Protein AF-A4JS68-F1 (afdb_monomer_lite)

Structure (mmCIF, N/CA/C/O backbone):
data_AF-A4JS68-F1
#
_entry.id   AF-A4JS68-F1
#
loop_
_atom_site.group_PDB
_atom_site.id
_atom_site.type_symbol
_atom_site.label_atom_id
_atom_site.label_alt_id
_atom_site.label_comp_id
_atom_site.label_asym_id
_atom_site.label_entity_id
_atom_site.label_seq_id
_atom_site.pdbx_PDB_ins_code
_atom_site.Cartn_x
_atom_site.Cartn_y
_atom_site.Cartn_z
_atom_site.occupancy
_atom_site.B_iso_or_equiv
_atom_site.auth_seq_id
_atom_site.auth_comp_id
_atom_site.auth_asym_id
_atom_site.auth_atom_id
_atom_site.pdbx_PDB_model_num
ATOM 1 N N . MET A 1 1 ? 40.039 35.386 -50.541 1.00 37.28 1 MET A N 1
ATOM 2 C CA . MET A 1 1 ? 39.743 33.939 -50.477 1.00 37.28 1 MET A CA 1
ATOM 3 C C . MET A 1 1 ? 40.087 33.472 -49.074 1.00 37.28 1 MET A C 1
ATOM 5 O O . MET A 1 1 ? 41.262 33.442 -48.743 1.00 37.28 1 MET A O 1
ATOM 9 N N . PHE A 1 2 ? 39.090 33.228 -48.224 1.00 35.53 2 PHE A N 1
ATOM 10 C CA . PHE A 1 2 ? 39.317 32.735 -46.863 1.00 35.53 2 PHE A CA 1
ATOM 11 C C . PHE A 1 2 ? 39.199 31.212 -46.877 1.00 35.53 2 PHE A C 1
ATOM 13 O O . PHE A 1 2 ? 38.147 30.681 -47.221 1.00 35.53 2 PHE A O 1
ATOM 20 N N . ALA A 1 3 ? 40.292 30.522 -46.558 1.00 42.19 3 ALA A N 1
ATOM 21 C CA . ALA A 1 3 ? 40.305 29.075 -46.408 1.00 42.19 3 ALA A CA 1
ATOM 22 C C . ALA A 1 3 ? 39.552 28.699 -45.122 1.00 42.19 3 ALA A C 1
ATOM 24 O O . ALA A 1 3 ? 39.987 29.035 -44.021 1.00 42.19 3 ALA A O 1
ATOM 25 N N . GLN A 1 4 ? 38.408 28.027 -45.257 1.00 44.12 4 GLN A N 1
ATOM 26 C CA . GLN A 1 4 ? 37.736 27.365 -44.141 1.00 44.12 4 GLN A CA 1
ATOM 27 C C . GLN A 1 4 ? 38.533 26.111 -43.775 1.00 44.12 4 GLN A C 1
ATOM 29 O O . GLN A 1 4 ? 38.433 25.081 -44.436 1.00 44.12 4 GLN A O 1
ATOM 34 N N . GLY A 1 5 ? 39.353 26.211 -42.731 1.00 43.25 5 GLY A N 1
ATOM 35 C CA . GLY A 1 5 ? 39.911 25.044 -42.059 1.00 43.25 5 GLY A CA 1
ATOM 36 C C . GLY A 1 5 ? 38.817 24.376 -41.232 1.00 43.25 5 GLY A C 1
ATOM 37 O O . GLY A 1 5 ? 38.329 24.961 -40.267 1.00 43.25 5 GLY A O 1
ATOM 38 N N . PHE A 1 6 ? 38.416 23.168 -41.618 1.00 46.50 6 PHE A N 1
ATOM 39 C CA . PHE A 1 6 ? 37.596 22.306 -40.777 1.00 46.50 6 PHE A CA 1
ATOM 40 C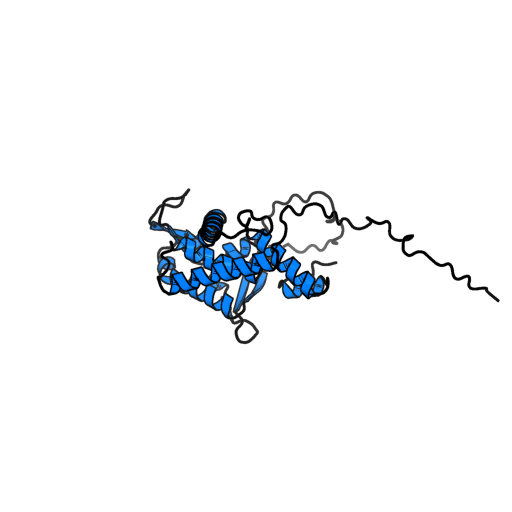 C . PHE A 1 6 ? 38.510 21.735 -39.686 1.00 46.50 6 PHE A C 1
ATOM 42 O O . PHE A 1 6 ? 39.412 20.953 -39.975 1.00 46.50 6 PHE A O 1
ATOM 49 N N . ILE A 1 7 ? 38.335 22.179 -38.443 1.00 52.47 7 ILE A N 1
ATOM 50 C CA . ILE A 1 7 ? 38.973 21.546 -37.288 1.00 52.47 7 ILE A CA 1
ATOM 51 C C . ILE A 1 7 ? 38.004 20.456 -36.836 1.00 52.47 7 ILE A C 1
ATOM 53 O O . ILE A 1 7 ? 36.911 20.781 -36.372 1.00 52.47 7 ILE A O 1
ATOM 57 N N . GLU A 1 8 ? 38.380 19.183 -36.976 1.00 44.41 8 GLU A N 1
ATOM 58 C CA . GLU A 1 8 ? 37.679 18.081 -36.309 1.00 44.41 8 GLU A CA 1
ATOM 59 C C . GLU A 1 8 ? 37.765 18.303 -34.795 1.00 44.41 8 GLU A C 1
ATOM 61 O O . GLU A 1 8 ? 38.763 18.012 -34.135 1.00 44.41 8 GLU A O 1
ATOM 66 N N . GLY A 1 9 ? 36.729 18.923 -34.240 1.00 39.50 9 GLY A N 1
ATOM 67 C CA . GLY A 1 9 ? 36.570 19.043 -32.805 1.00 39.50 9 GLY A CA 1
ATOM 68 C C . GLY A 1 9 ? 36.104 17.703 -32.268 1.00 39.50 9 GLY A C 1
ATOM 69 O O . GLY A 1 9 ? 34.947 17.341 -32.470 1.00 39.50 9 GLY A O 1
ATOM 70 N N . GLU A 1 10 ? 36.970 16.979 -31.557 1.00 46.25 10 GLU A N 1
ATOM 71 C CA . GLU A 1 10 ? 36.480 15.902 -30.707 1.00 46.25 10 GLU A CA 1
ATOM 72 C C . GLU A 1 10 ? 35.406 16.467 -29.749 1.00 46.25 10 GLU A C 1
ATOM 74 O O . GLU A 1 10 ? 35.667 17.448 -29.036 1.00 46.25 10 GLU A O 1
ATOM 79 N N . PRO A 1 11 ? 34.211 15.851 -29.674 1.00 49.38 11 PRO A N 1
ATOM 80 C CA . PRO A 1 11 ? 33.119 16.320 -28.816 1.00 49.38 11 PRO A CA 1
ATOM 81 C C . PRO A 1 11 ? 33.455 16.243 -27.313 1.00 49.38 11 PRO A C 1
ATOM 83 O O . PRO A 1 11 ? 32.744 16.808 -26.482 1.00 49.38 11 PRO A O 1
ATOM 86 N N . SER A 1 12 ? 34.569 15.597 -26.960 1.00 49.16 12 SER A N 1
ATOM 87 C CA . SER A 1 12 ? 35.112 15.452 -25.607 1.00 49.16 12 SER A CA 1
ATOM 88 C C . SER A 1 12 ? 35.702 16.751 -25.030 1.00 49.16 12 SER A C 1
ATOM 90 O O . SER A 1 12 ? 35.900 16.852 -23.819 1.00 49.16 12 SER A O 1
ATOM 92 N N . ARG A 1 13 ? 35.982 17.771 -25.860 1.00 44.94 13 ARG A N 1
ATOM 93 C CA . ARG A 1 13 ? 36.755 18.951 -25.424 1.00 44.94 13 ARG A CA 1
ATOM 94 C C . ARG A 1 13 ? 35.940 20.029 -24.704 1.00 44.94 13 ARG A C 1
ATOM 96 O O . ARG A 1 13 ? 36.516 20.807 -23.946 1.00 44.94 13 ARG A O 1
ATOM 103 N N . PHE A 1 14 ? 34.620 20.071 -24.903 1.00 46.59 14 PHE A N 1
ATOM 104 C CA . PHE A 1 14 ? 33.743 21.070 -24.269 1.00 46.59 14 PHE A CA 1
ATOM 105 C C . PHE A 1 14 ? 32.990 20.553 -23.042 1.00 46.59 14 PHE A C 1
ATOM 107 O O . PHE A 1 14 ? 32.625 21.344 -22.173 1.00 46.59 14 PHE A O 1
ATOM 114 N N . PHE A 1 15 ? 32.825 19.238 -22.911 1.00 41.72 15 PHE A N 1
ATOM 115 C CA . PHE A 1 15 ? 32.189 18.635 -21.748 1.00 41.72 15 PHE A CA 1
ATOM 116 C C . PHE A 1 15 ? 33.210 17.776 -21.013 1.00 41.72 15 PHE A C 1
ATOM 118 O O . PHE A 1 15 ? 33.512 16.661 -21.425 1.00 41.72 15 PHE A O 1
ATOM 125 N N . ARG A 1 16 ? 33.733 18.278 -19.885 1.00 37.97 16 ARG A N 1
ATOM 126 C CA . ARG A 1 16 ? 34.397 17.397 -18.916 1.00 37.97 16 ARG A CA 1
ATOM 127 C C . ARG A 1 16 ? 33.395 16.299 -18.556 1.00 37.97 16 ARG A C 1
ATOM 129 O O . ARG A 1 16 ? 32.302 16.616 -18.077 1.00 37.97 16 ARG A O 1
ATOM 136 N N . HIS A 1 17 ? 33.747 15.031 -18.770 1.00 42.59 17 HIS A N 1
ATOM 137 C CA . HIS A 1 17 ? 33.037 13.928 -18.125 1.00 42.59 17 HIS A CA 1
ATOM 138 C C . HIS A 1 17 ? 32.951 14.250 -16.623 1.00 42.59 17 HIS A C 1
ATOM 140 O O . HIS A 1 17 ? 33.977 14.411 -15.966 1.00 42.59 17 HIS A O 1
ATOM 146 N N . GLY A 1 18 ? 31.728 14.457 -16.122 1.00 41.50 18 GLY A N 1
ATOM 147 C CA . GLY A 1 18 ? 31.464 14.880 -14.739 1.00 41.50 18 GLY A CA 1
ATOM 148 C C . GLY A 1 18 ? 30.886 16.292 -14.542 1.00 41.50 18 GLY A C 1
ATOM 149 O O . GLY A 1 18 ? 30.790 16.737 -13.404 1.00 41.50 18 GLY A O 1
ATOM 150 N N . ALA A 1 19 ? 30.473 17.012 -15.594 1.00 43.00 19 ALA A N 1
ATOM 151 C CA . ALA A 1 19 ? 29.873 18.356 -15.468 1.00 43.00 19 ALA A CA 1
ATOM 152 C C . ALA A 1 19 ? 28.378 18.386 -15.066 1.00 43.00 19 ALA A C 1
ATOM 154 O O . ALA A 1 19 ? 27.759 19.450 -15.036 1.00 43.00 19 ALA A O 1
ATOM 155 N N . LEU A 1 20 ? 27.789 17.239 -14.732 1.00 41.91 20 LEU A N 1
ATOM 156 C CA . LEU A 1 20 ? 26.487 17.149 -14.078 1.00 41.91 20 LEU A CA 1
ATOM 157 C C . LEU A 1 20 ? 26.679 16.317 -12.801 1.00 41.91 20 LEU A C 1
ATOM 159 O O . LEU A 1 20 ? 27.363 15.295 -12.872 1.00 41.91 20 LEU A O 1
ATOM 163 N N . PRO A 1 21 ? 26.089 16.689 -11.650 1.00 32.19 21 PRO A N 1
ATOM 164 C CA . PRO A 1 21 ? 26.178 15.900 -10.430 1.00 32.19 21 PRO A CA 1
ATOM 165 C C . PRO A 1 21 ? 25.213 14.716 -10.547 1.00 32.19 21 PRO A C 1
ATOM 167 O O . PRO A 1 21 ? 24.200 14.648 -9.861 1.00 32.19 21 PRO A O 1
ATOM 170 N N . TRP A 1 22 ? 25.496 13.803 -11.467 1.00 35.88 22 TRP A N 1
ATOM 171 C CA . TRP A 1 22 ? 24.965 12.453 -11.413 1.00 35.88 22 TRP A CA 1
ATOM 172 C C . T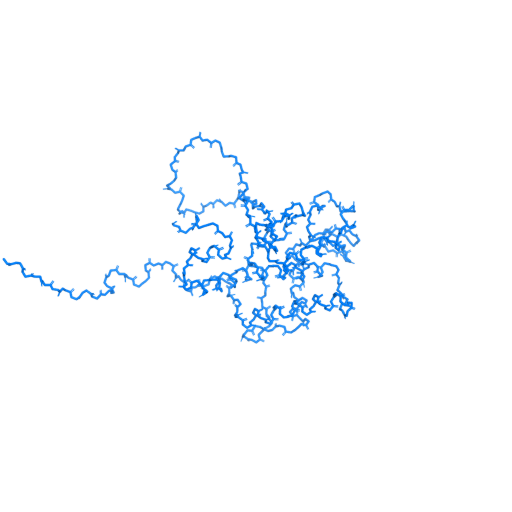RP A 1 22 ? 26.087 11.616 -10.836 1.00 35.88 22 TRP A C 1
ATOM 174 O O . TRP A 1 22 ? 26.815 10.929 -11.546 1.00 35.88 22 TRP A O 1
ATOM 184 N N . SER A 1 23 ? 26.247 11.711 -9.520 1.00 31.53 23 SER A N 1
ATOM 185 C CA . SER A 1 23 ? 26.745 10.556 -8.806 1.00 31.53 23 SER A CA 1
ATOM 186 C C . SER A 1 23 ? 25.712 9.456 -9.045 1.00 31.53 23 SER A C 1
ATOM 188 O O . SER A 1 23 ? 24.573 9.537 -8.583 1.00 31.53 23 SER A O 1
ATOM 190 N N . SER A 1 24 ? 26.101 8.402 -9.755 1.00 38.88 24 SER A N 1
ATOM 191 C CA . SER A 1 24 ? 25.466 7.087 -9.647 1.00 38.88 24 SER A CA 1
ATOM 192 C C . SER A 1 24 ? 25.756 6.465 -8.270 1.00 38.88 24 SER A C 1
ATOM 194 O O . SER A 1 24 ? 26.012 5.271 -8.164 1.00 38.88 24 SER A O 1
ATOM 196 N N . GLU A 1 25 ? 25.761 7.289 -7.224 1.00 34.44 25 GLU A N 1
ATOM 197 C CA . GLU A 1 25 ? 25.852 6.904 -5.828 1.00 34.44 25 GLU A CA 1
ATOM 198 C C . GLU A 1 25 ? 24.498 7.235 -5.205 1.00 34.44 25 GLU A C 1
ATOM 200 O O . GLU A 1 25 ? 24.107 8.392 -5.045 1.00 34.44 25 GLU A O 1
ATOM 205 N N . ASP A 1 26 ? 23.761 6.167 -4.924 1.00 38.16 26 ASP A N 1
ATOM 206 C CA . ASP A 1 26 ? 22.917 6.039 -3.748 1.00 38.16 26 ASP A CA 1
ATOM 207 C C . ASP A 1 26 ? 21.923 7.169 -3.466 1.00 38.16 26 ASP A C 1
ATOM 209 O O . ASP A 1 26 ? 21.873 7.764 -2.387 1.00 38.16 26 ASP A O 1
ATOM 213 N N . SER A 1 27 ? 20.900 7.265 -4.316 1.00 37.06 27 SER A N 1
ATOM 214 C CA . SER A 1 27 ? 19.580 7.262 -3.686 1.00 37.06 27 SER A CA 1
ATOM 215 C C . SER A 1 27 ? 19.465 5.909 -2.968 1.00 37.06 27 SER A C 1
ATOM 217 O O . SER A 1 27 ? 19.317 4.888 -3.638 1.00 37.06 27 SER A O 1
ATOM 219 N N . LEU A 1 28 ? 19.563 5.895 -1.637 1.00 47.66 28 LEU A N 1
ATOM 220 C CA . LEU A 1 28 ? 19.568 4.720 -0.737 1.00 47.66 28 LEU A CA 1
ATOM 221 C C . LEU A 1 28 ? 18.394 3.719 -0.914 1.00 47.66 28 LEU A C 1
ATOM 223 O O . LEU A 1 28 ? 18.218 2.796 -0.122 1.00 47.66 28 LEU A O 1
ATOM 227 N N . GLN A 1 29 ? 17.546 3.906 -1.923 1.00 56.81 29 GLN A N 1
ATOM 228 C CA . GLN A 1 29 ? 16.493 2.995 -2.340 1.00 56.81 29 GLN A CA 1
ATOM 229 C C . GLN A 1 29 ? 16.664 2.696 -3.833 1.00 56.81 29 GLN A C 1
ATOM 231 O O . GLN A 1 29 ? 16.400 3.544 -4.686 1.00 56.81 29 GLN A O 1
ATOM 236 N N . THR A 1 30 ? 17.097 1.484 -4.164 1.00 79.12 30 THR A N 1
ATOM 237 C CA . THR A 1 30 ? 17.006 0.921 -5.517 1.00 79.12 30 THR A CA 1
ATOM 238 C C . THR A 1 30 ? 15.537 0.803 -5.924 1.00 79.12 30 THR A C 1
ATOM 240 O O . THR A 1 30 ? 14.682 0.498 -5.088 1.00 79.12 30 THR A O 1
ATOM 243 N N . SER A 1 31 ? 15.197 1.084 -7.184 1.00 86.31 31 SER A N 1
ATOM 244 C CA . SER A 1 31 ? 13.846 0.806 -7.684 1.00 86.31 31 SER A CA 1
ATOM 245 C C . SER A 1 31 ? 13.563 -0.694 -7.660 1.00 86.31 31 SER A C 1
ATOM 247 O O . SER A 1 31 ? 14.463 -1.520 -7.514 1.00 86.31 31 SER A O 1
ATOM 249 N N . LEU A 1 32 ? 12.282 -1.039 -7.703 1.00 88.06 32 LEU A N 1
ATOM 250 C CA . LEU A 1 32 ? 11.849 -2.402 -7.943 1.00 88.06 32 LEU A CA 1
ATOM 251 C C . LEU A 1 32 ? 12.015 -2.709 -9.428 1.00 88.06 32 LEU A C 1
ATOM 253 O O . LEU A 1 32 ? 11.605 -1.892 -10.266 1.00 88.06 32 LEU A O 1
ATOM 257 N N . SER A 1 33 ? 12.547 -3.883 -9.747 1.00 89.94 33 SER A N 1
ATOM 258 C CA . SER A 1 33 ? 12.550 -4.370 -11.126 1.00 89.94 33 SER A CA 1
ATOM 259 C C . SER A 1 33 ? 11.123 -4.596 -11.632 1.00 89.94 33 SER A C 1
ATOM 261 O O . SER A 1 33 ? 10.169 -4.672 -10.852 1.00 89.94 33 SER A O 1
ATOM 263 N N . ASP A 1 34 ? 10.951 -4.707 -12.948 1.00 88.56 34 ASP A N 1
ATOM 264 C CA . ASP A 1 34 ? 9.626 -4.958 -13.522 1.00 88.56 34 ASP A CA 1
ATOM 265 C C . ASP A 1 34 ? 9.069 -6.322 -13.062 1.00 88.56 34 ASP A C 1
ATOM 267 O O . ASP A 1 34 ? 7.877 -6.436 -12.771 1.00 88.56 34 ASP A O 1
ATOM 271 N N . ALA A 1 35 ? 9.944 -7.315 -12.860 1.00 90.38 35 ALA A N 1
ATOM 272 C CA . ALA A 1 35 ? 9.577 -8.620 -12.318 1.00 90.38 35 ALA A CA 1
ATOM 273 C C . ALA A 1 35 ? 9.169 -8.545 -10.833 1.00 90.38 35 ALA A C 1
ATOM 275 O O . ALA A 1 35 ? 8.162 -9.135 -10.438 1.00 90.38 35 ALA A O 1
ATOM 276 N N . GLU A 1 36 ? 9.902 -7.796 -9.999 1.00 92.44 36 GLU A N 1
ATOM 277 C CA . GLU A 1 36 ? 9.522 -7.549 -8.599 1.00 92.44 36 GLU A CA 1
ATOM 278 C C . GLU A 1 36 ? 8.171 -6.824 -8.500 1.00 92.44 36 GLU A C 1
ATOM 280 O O . GLU A 1 36 ? 7.330 -7.176 -7.667 1.00 92.44 36 GLU A O 1
ATOM 285 N N . GLN A 1 37 ? 7.943 -5.830 -9.366 1.00 91.69 37 GLN A N 1
ATOM 286 C CA . GLN A 1 37 ? 6.680 -5.097 -9.444 1.00 91.69 37 GLN A CA 1
ATOM 287 C C . GLN A 1 37 ? 5.516 -6.015 -9.821 1.00 91.69 37 GLN A C 1
ATOM 289 O O . GLN A 1 37 ? 4.465 -5.952 -9.184 1.00 91.69 37 GLN A O 1
ATOM 294 N N . GLU A 1 38 ? 5.697 -6.887 -10.812 1.00 92.06 38 GLU A N 1
ATOM 295 C CA . GLU A 1 38 ? 4.665 -7.831 -11.240 1.00 92.06 38 GLU A CA 1
ATOM 296 C C . GLU A 1 38 ? 4.326 -8.850 -10.144 1.00 92.06 38 GLU A C 1
ATOM 298 O O . GLU A 1 38 ? 3.147 -9.051 -9.831 1.00 92.06 38 GLU A O 1
ATOM 303 N N . ARG A 1 39 ? 5.344 -9.439 -9.495 1.00 94.44 39 ARG A N 1
ATOM 304 C CA . ARG A 1 39 ? 5.148 -10.356 -8.357 1.00 94.44 39 ARG A CA 1
ATOM 305 C C . ARG A 1 39 ? 4.368 -9.679 -7.231 1.00 94.44 39 ARG A C 1
ATOM 307 O O . ARG A 1 39 ? 3.410 -10.254 -6.711 1.00 94.44 39 ARG A O 1
ATOM 314 N N . LEU A 1 40 ? 4.735 -8.442 -6.892 1.00 94.25 40 LEU A N 1
ATOM 315 C CA . LEU A 1 40 ? 4.045 -7.653 -5.874 1.00 94.25 40 LEU A CA 1
ATOM 316 C C . LEU A 1 40 ? 2.586 -7.367 -6.263 1.00 94.25 40 LEU A C 1
ATOM 318 O O . LEU A 1 40 ? 1.685 -7.577 -5.450 1.00 94.25 40 LEU A O 1
ATOM 322 N N . ALA A 1 41 ? 2.334 -6.921 -7.496 1.00 92.56 41 ALA A N 1
ATOM 323 C CA . ALA A 1 41 ? 0.988 -6.624 -7.980 1.00 92.56 41 ALA A CA 1
ATOM 324 C C . ALA A 1 41 ? 0.085 -7.866 -7.941 1.00 92.56 41 ALA A C 1
ATOM 326 O O . ALA A 1 41 ? -1.063 -7.795 -7.491 1.00 92.56 41 ALA A O 1
ATOM 327 N N . LYS A 1 42 ? 0.621 -9.019 -8.364 1.00 94.88 42 LYS A N 1
ATOM 328 C CA . LYS A 1 42 ? -0.075 -10.309 -8.345 1.00 94.88 42 LYS A CA 1
ATOM 329 C C . LYS A 1 42 ? -0.428 -10.740 -6.920 1.00 94.88 42 LYS A C 1
ATOM 331 O O . LYS A 1 42 ? -1.573 -11.119 -6.682 1.00 94.88 42 LYS A O 1
ATOM 336 N N . ALA A 1 43 ? 0.509 -10.624 -5.980 1.00 95.94 43 ALA A N 1
ATOM 337 C CA . ALA A 1 43 ? 0.288 -10.960 -4.574 1.00 95.94 43 ALA A CA 1
ATOM 338 C C . ALA A 1 43 ? -0.803 -10.091 -3.929 1.00 95.94 43 ALA A C 1
ATOM 340 O O . ALA A 1 43 ? -1.744 -10.618 -3.336 1.00 95.94 43 ALA A O 1
ATOM 341 N N . ILE A 1 44 ? -0.735 -8.766 -4.112 1.00 94.75 44 ILE A N 1
ATOM 342 C CA . ILE A 1 44 ? -1.740 -7.834 -3.574 1.00 94.75 44 ILE A CA 1
ATOM 343 C C . ILE A 1 44 ? -3.124 -8.133 -4.158 1.00 94.75 44 ILE A C 1
ATOM 345 O O . ILE A 1 44 ? -4.116 -8.161 -3.429 1.00 94.75 44 ILE A O 1
ATOM 349 N N . LYS A 1 45 ? -3.202 -8.368 -5.474 1.00 93.56 45 LYS A N 1
ATOM 350 C CA . LYS A 1 45 ? -4.464 -8.684 -6.148 1.00 93.56 45 LYS A CA 1
ATOM 351 C C . LYS A 1 45 ? -5.050 -10.007 -5.650 1.00 93.56 45 LYS A C 1
ATOM 353 O O . LYS A 1 45 ? -6.245 -10.049 -5.376 1.00 93.56 45 LYS A O 1
ATOM 358 N N . SER A 1 46 ? -4.227 -11.049 -5.506 1.00 95.25 46 SER A N 1
ATOM 359 C CA . SER A 1 46 ? -4.663 -12.342 -4.962 1.00 95.25 46 SER A CA 1
ATOM 360 C C . SER A 1 46 ? -5.239 -12.177 -3.560 1.00 95.25 46 SER A C 1
ATOM 362 O O . SER A 1 46 ? -6.371 -12.581 -3.321 1.00 95.25 46 SER A O 1
ATOM 364 N N . ASP A 1 47 ? -4.519 -11.487 -2.671 1.00 95.50 47 ASP A N 1
ATOM 365 C CA . ASP A 1 47 ? -4.971 -11.235 -1.301 1.00 95.50 47 ASP A CA 1
ATOM 366 C C . ASP A 1 47 ? -6.314 -10.496 -1.258 1.00 95.50 47 ASP A C 1
ATOM 368 O O . ASP A 1 47 ? -7.200 -10.866 -0.492 1.00 95.50 47 ASP A O 1
ATOM 372 N N . LEU A 1 48 ? -6.491 -9.452 -2.074 1.00 93.44 48 LEU A N 1
ATOM 373 C CA . LEU A 1 48 ? -7.746 -8.694 -2.114 1.00 93.44 48 LEU A CA 1
ATOM 374 C C . LEU A 1 48 ? -8.918 -9.535 -2.638 1.00 93.44 48 LEU A C 1
ATOM 376 O O . LEU A 1 48 ? -10.028 -9.410 -2.119 1.00 93.44 48 LEU A O 1
ATOM 380 N N . ILE A 1 49 ? -8.678 -10.399 -3.628 1.00 93.56 49 ILE A N 1
ATOM 381 C CA . ILE A 1 49 ? -9.675 -11.347 -4.145 1.00 93.56 49 ILE A CA 1
ATOM 382 C C . ILE A 1 49 ? -10.037 -12.373 -3.064 1.00 93.56 49 ILE A C 1
ATOM 384 O O . ILE A 1 49 ? -11.215 -12.622 -2.816 1.00 93.56 49 ILE A O 1
ATOM 388 N N . ASP A 1 50 ? -9.046 -12.935 -2.376 1.00 94.81 50 ASP A N 1
ATOM 389 C CA . ASP A 1 50 ? -9.268 -13.934 -1.331 1.00 94.81 50 ASP A CA 1
ATOM 390 C C . ASP A 1 50 ? -9.979 -13.348 -0.108 1.00 94.81 50 ASP A C 1
ATOM 392 O O . ASP A 1 50 ? -10.858 -13.997 0.460 1.00 94.81 50 ASP A O 1
ATOM 396 N N . VAL A 1 51 ? -9.672 -12.101 0.257 1.00 94.38 51 VAL A N 1
ATOM 397 C CA . VAL A 1 51 ? -10.415 -11.347 1.278 1.00 94.38 51 VAL A CA 1
ATOM 398 C C . VAL A 1 51 ? -11.857 -11.111 0.832 1.00 94.38 51 VAL A C 1
ATOM 400 O O . VAL A 1 51 ? -12.774 -11.275 1.632 1.00 94.38 51 VAL A O 1
ATOM 403 N N . HIS A 1 52 ? -12.080 -10.749 -0.435 1.00 90.88 52 HIS A N 1
ATOM 404 C CA . HIS A 1 52 ? -13.425 -10.519 -0.962 1.00 90.88 52 HIS A CA 1
ATOM 405 C C . HIS A 1 52 ? -14.288 -11.789 -0.938 1.00 90.88 52 HIS A C 1
ATOM 407 O O . HIS A 1 52 ? -15.460 -11.720 -0.578 1.00 90.88 52 HIS A O 1
ATOM 413 N N . HIS A 1 53 ? -13.702 -12.948 -1.247 1.00 93.44 53 HIS A N 1
ATOM 414 C CA . HIS A 1 53 ? -14.381 -14.246 -1.178 1.00 93.44 53 HIS A CA 1
ATOM 415 C C . HIS A 1 53 ? -14.403 -14.872 0.227 1.00 93.44 53 HIS A C 1
ATOM 417 O O . HIS A 1 53 ? -14.881 -15.993 0.379 1.00 93.44 53 HIS A O 1
ATOM 423 N N . GLY A 1 54 ? -13.864 -14.201 1.249 1.00 92.00 54 GLY A N 1
ATOM 424 C CA . GLY A 1 54 ? -13.799 -14.734 2.614 1.00 92.00 54 GLY A CA 1
ATOM 425 C C . GLY A 1 54 ? -12.847 -15.924 2.794 1.00 92.00 54 GLY A C 1
ATOM 426 O O . GLY A 1 54 ? -12.861 -16.558 3.845 1.00 92.00 54 GLY A O 1
ATOM 427 N N . ARG A 1 55 ? -11.997 -16.225 1.802 1.00 93.88 55 ARG A N 1
ATOM 428 C CA . ARG A 1 55 ? -10.988 -17.299 1.863 1.00 93.88 55 ARG A CA 1
ATOM 429 C C . ARG A 1 55 ? -9.800 -16.939 2.749 1.00 93.88 55 ARG A C 1
ATOM 431 O O . ARG A 1 55 ? -9.086 -17.821 3.216 1.00 93.88 55 ARG A O 1
ATOM 438 N N . LEU A 1 56 ? -9.588 -15.645 2.972 1.00 92.81 56 LEU A N 1
ATOM 439 C CA . LEU A 1 56 ? -8.468 -15.125 3.737 1.00 92.81 56 LEU A CA 1
ATOM 440 C C . LEU A 1 56 ? -8.968 -14.168 4.831 1.00 92.81 56 LEU A C 1
ATOM 442 O O . LEU A 1 56 ? -9.278 -13.007 4.543 1.00 92.81 56 LEU A O 1
ATOM 446 N N . PRO A 1 57 ? -9.046 -14.624 6.095 1.00 91.44 57 PRO A N 1
ATOM 447 C CA . PRO A 1 57 ? -9.478 -13.782 7.200 1.00 91.44 57 PRO A CA 1
ATOM 448 C C . PRO A 1 57 ? -8.354 -12.815 7.585 1.0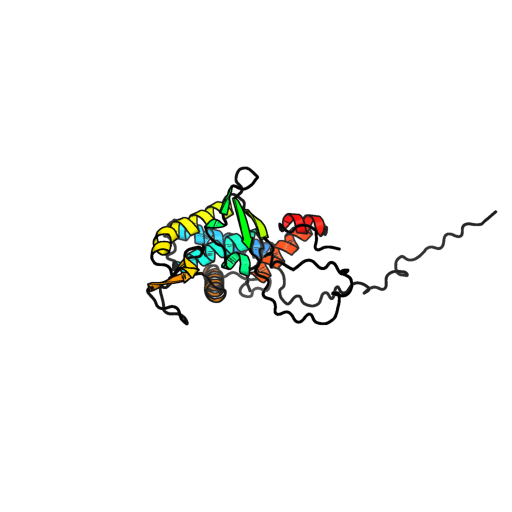0 91.44 57 PRO A C 1
ATOM 450 O O . PRO A 1 57 ? -7.389 -13.182 8.257 1.00 91.44 57 PRO A O 1
ATOM 453 N N . LEU A 1 58 ? -8.475 -11.556 7.162 1.00 92.25 58 LEU A N 1
ATOM 454 C CA . LEU A 1 58 ? -7.563 -10.488 7.562 1.00 92.25 58 LEU A CA 1
ATOM 455 C C . LEU A 1 58 ? -8.223 -9.500 8.511 1.00 92.25 58 LEU A C 1
ATOM 457 O O . LEU A 1 58 ? -9.400 -9.165 8.395 1.00 92.25 58 LEU A O 1
ATOM 461 N N . LYS A 1 59 ? -7.389 -8.955 9.394 1.00 92.12 59 LYS A N 1
ATOM 462 C CA . LYS A 1 59 ? -7.739 -7.823 10.249 1.00 92.12 59 LYS A CA 1
ATOM 463 C C . LYS A 1 59 ? -8.144 -6.621 9.410 1.00 92.12 59 LYS A C 1
ATOM 465 O O . LYS A 1 59 ? -7.517 -6.360 8.379 1.00 92.12 59 LYS A O 1
ATOM 470 N N . GLN A 1 60 ? -9.088 -5.814 9.891 1.00 91.69 60 GLN A N 1
ATOM 471 C CA . GLN A 1 60 ? -9.579 -4.653 9.133 1.00 91.69 60 GLN A CA 1
ATOM 472 C C . GLN A 1 60 ? -8.443 -3.704 8.717 1.00 91.69 60 GLN A C 1
ATOM 474 O O . GLN A 1 60 ? -8.388 -3.256 7.573 1.00 91.69 60 GLN A O 1
ATOM 479 N N . GLY A 1 61 ? -7.483 -3.453 9.615 1.00 92.19 61 GLY A N 1
ATOM 480 C CA . GLY A 1 61 ? -6.318 -2.615 9.314 1.00 92.19 61 GLY A CA 1
ATOM 481 C C . GLY A 1 61 ? -5.403 -3.200 8.232 1.00 92.19 61 GLY A C 1
ATOM 482 O O . GLY A 1 61 ? -4.875 -2.456 7.411 1.00 92.19 61 GLY A O 1
ATOM 483 N N . ALA A 1 62 ? -5.252 -4.527 8.172 1.00 93.19 62 ALA A N 1
ATOM 484 C CA . ALA A 1 62 ? -4.465 -5.182 7.126 1.00 93.19 62 ALA A CA 1
ATOM 485 C C . ALA A 1 62 ? -5.157 -5.084 5.758 1.00 93.19 62 ALA A C 1
ATOM 487 O O . ALA A 1 62 ? -4.492 -4.821 4.759 1.00 93.19 62 ALA A O 1
ATOM 488 N N . VAL A 1 63 ? -6.490 -5.203 5.722 1.00 94.69 63 VAL A N 1
ATOM 489 C CA . VAL A 1 63 ? -7.282 -5.008 4.498 1.00 94.69 63 VAL A CA 1
ATOM 490 C C . VAL A 1 63 ? -7.148 -3.576 3.979 1.00 94.69 63 VAL A C 1
ATOM 492 O O . VAL A 1 63 ? -6.899 -3.381 2.791 1.00 94.69 63 VAL A O 1
ATOM 495 N N . GLN A 1 64 ? -7.243 -2.562 4.848 1.00 94.50 64 GLN A N 1
ATOM 496 C CA . GLN A 1 64 ? -6.996 -1.179 4.418 1.00 94.50 64 GLN A CA 1
ATOM 497 C C . GLN A 1 64 ? -5.556 -0.986 3.934 1.00 94.50 64 GLN A C 1
ATOM 499 O O . GLN A 1 64 ? -5.332 -0.298 2.941 1.00 94.50 64 GLN A O 1
ATOM 504 N N . GLY A 1 65 ? -4.581 -1.616 4.599 1.00 94.44 65 GLY A N 1
ATOM 505 C CA . GLY A 1 65 ? -3.178 -1.576 4.189 1.00 94.44 65 GLY A CA 1
ATOM 506 C C . GLY A 1 65 ? -2.959 -2.138 2.784 1.00 94.44 65 GLY A C 1
ATOM 507 O O . GLY A 1 65 ? -2.255 -1.519 1.992 1.00 94.44 65 GLY A O 1
ATOM 508 N N . LEU A 1 66 ? -3.613 -3.254 2.447 1.00 94.69 66 LEU A N 1
ATOM 509 C CA . LEU A 1 66 ? -3.596 -3.847 1.105 1.00 94.69 66 LEU A CA 1
ATOM 510 C C . LEU A 1 66 ? -4.192 -2.920 0.043 1.00 94.69 66 LEU A C 1
ATOM 512 O O . LEU A 1 66 ? -3.597 -2.735 -1.018 1.00 94.69 66 LEU A O 1
ATOM 516 N N . ARG A 1 67 ? -5.348 -2.312 0.335 1.00 94.12 67 ARG A N 1
ATOM 517 C CA . ARG A 1 67 ? -6.001 -1.357 -0.574 1.00 94.12 67 ARG A CA 1
ATOM 518 C C . ARG A 1 67 ? -5.114 -0.143 -0.835 1.00 94.12 67 ARG A C 1
ATOM 520 O O . ARG A 1 67 ? -4.914 0.224 -1.990 1.00 94.12 67 ARG A O 1
ATOM 527 N N . LEU A 1 68 ? -4.528 0.431 0.217 1.00 93.06 68 LEU A N 1
ATOM 528 C CA . LEU A 1 68 ? -3.577 1.534 0.091 1.00 93.06 68 LEU A CA 1
ATOM 529 C C . LEU A 1 68 ? -2.356 1.111 -0.728 1.00 93.06 68 LEU A C 1
ATOM 531 O O . LEU A 1 68 ? -1.943 1.845 -1.621 1.00 93.06 68 LEU A O 1
ATOM 535 N N . LEU A 1 69 ? -1.798 -0.072 -0.461 1.00 92.75 69 LEU A N 1
ATOM 536 C CA . LEU A 1 69 ? -0.616 -0.568 -1.159 1.00 92.75 69 LEU A CA 1
ATOM 537 C C . LEU A 1 69 ? -0.861 -0.743 -2.662 1.00 92.75 69 LEU A C 1
ATOM 539 O O . LEU A 1 69 ? 0.007 -0.383 -3.453 1.00 92.75 69 LEU A O 1
ATOM 543 N N . LEU A 1 70 ? -2.043 -1.227 -3.054 1.00 92.12 70 LEU A N 1
ATOM 544 C CA . LEU A 1 70 ? -2.445 -1.323 -4.457 1.00 92.12 70 LEU A CA 1
ATOM 545 C C . LEU A 1 70 ? -2.467 0.058 -5.123 1.00 92.12 70 LEU A C 1
ATOM 547 O O . LEU A 1 70 ? -1.824 0.254 -6.152 1.00 92.12 70 LEU A O 1
ATOM 551 N N . VAL A 1 71 ? -3.153 1.024 -4.506 1.00 89.12 71 VAL A N 1
ATOM 552 C CA . VAL A 1 71 ? -3.243 2.400 -5.020 1.00 89.12 71 VAL A CA 1
ATOM 553 C C . VAL A 1 71 ? -1.849 3.032 -5.123 1.00 89.12 71 VAL A C 1
ATOM 555 O O . VAL A 1 71 ? -1.489 3.608 -6.150 1.00 89.12 71 VAL A O 1
ATOM 558 N N . ALA A 1 72 ? -1.022 2.866 -4.089 1.00 88.81 72 ALA A N 1
ATOM 559 C CA . ALA A 1 72 ? 0.339 3.387 -4.055 1.00 88.81 72 ALA A CA 1
ATOM 560 C C . ALA A 1 72 ? 1.241 2.768 -5.128 1.00 88.81 72 ALA A C 1
ATOM 562 O O . ALA A 1 72 ? 2.029 3.480 -5.751 1.00 88.81 72 ALA A O 1
ATOM 563 N N . HIS A 1 73 ? 1.122 1.458 -5.348 1.00 88.38 73 HIS A N 1
ATOM 564 C CA . HIS A 1 73 ? 1.902 0.734 -6.344 1.00 88.38 73 HIS A CA 1
ATOM 565 C C . HIS A 1 73 ? 1.603 1.221 -7.766 1.00 88.38 73 HIS A C 1
ATOM 567 O O . HIS A 1 73 ? 2.529 1.403 -8.554 1.00 88.38 73 HIS A O 1
ATOM 573 N N . ARG A 1 74 ? 0.331 1.487 -8.086 1.00 83.44 74 ARG A N 1
ATOM 574 C CA . ARG A 1 74 ? -0.065 1.911 -9.438 1.00 83.44 74 ARG A CA 1
ATOM 575 C C . ARG A 1 74 ? 0.243 3.379 -9.725 1.00 83.44 74 ARG A C 1
ATOM 577 O O . ARG A 1 74 ? 0.680 3.711 -10.827 1.00 83.44 74 ARG A O 1
ATOM 584 N N . GLN A 1 75 ? 0.065 4.246 -8.730 1.00 78.12 75 GLN A N 1
ATOM 585 C CA . GLN A 1 75 ? 0.174 5.692 -8.929 1.00 78.12 75 GLN A CA 1
ATOM 586 C C . GLN A 1 75 ? 1.549 6.285 -8.595 1.00 78.12 75 GLN A C 1
ATOM 588 O O . GLN A 1 75 ? 1.913 7.331 -9.123 1.00 78.12 75 GLN A O 1
ATOM 593 N N . GLY A 1 76 ? 2.328 5.666 -7.702 1.00 74.94 76 GLY A N 1
ATOM 594 C CA . GLY A 1 76 ? 3.625 6.211 -7.283 1.00 74.94 76 GLY A CA 1
ATOM 595 C C . GLY A 1 76 ? 3.539 7.559 -6.548 1.00 74.94 76 GLY A C 1
ATOM 596 O O . GLY A 1 76 ? 4.444 8.396 -6.641 1.00 74.94 76 GLY A O 1
ATOM 597 N N . LEU A 1 77 ? 2.448 7.809 -5.824 1.00 73.44 77 LEU A N 1
ATOM 598 C CA . LEU A 1 77 ? 2.232 9.079 -5.129 1.00 73.44 77 LEU A CA 1
ATOM 599 C C . LEU A 1 77 ? 3.083 9.226 -3.871 1.00 73.44 77 LEU A C 1
ATOM 601 O O . LEU A 1 77 ? 3.672 8.278 -3.352 1.00 73.44 77 LEU A O 1
ATOM 605 N N . ASN A 1 78 ? 3.150 10.462 -3.378 1.00 74.31 78 ASN A N 1
ATOM 606 C CA . ASN A 1 78 ? 3.834 10.756 -2.129 1.00 74.31 78 ASN A CA 1
ATOM 607 C C . ASN A 1 78 ? 3.167 9.997 -0.960 1.00 74.31 78 ASN A C 1
ATOM 609 O O . ASN A 1 78 ? 1.936 9.988 -0.867 1.00 74.31 78 ASN A O 1
ATOM 613 N N . PRO A 1 79 ? 3.954 9.425 -0.028 1.00 75.38 79 PRO A N 1
ATOM 614 C CA . PRO A 1 79 ? 3.420 8.650 1.092 1.00 75.38 79 PRO A CA 1
ATOM 615 C C . PRO A 1 79 ? 2.426 9.418 1.969 1.00 75.38 79 PRO A C 1
ATOM 617 O O . PRO A 1 79 ? 1.411 8.866 2.382 1.00 75.38 79 PRO A O 1
ATOM 620 N N . THR A 1 80 ? 2.712 10.694 2.251 1.00 80.56 80 THR A N 1
ATOM 621 C CA . THR A 1 80 ? 1.901 11.510 3.164 1.00 80.56 80 THR A CA 1
ATOM 622 C C . THR A 1 80 ? 0.515 11.817 2.591 1.00 80.56 80 THR A C 1
ATOM 624 O O . THR A 1 80 ? -0.451 11.439 3.247 1.00 80.56 80 THR A O 1
ATOM 627 N N . PRO A 1 81 ? 0.366 12.385 1.372 1.00 79.81 81 PRO A N 1
ATOM 628 C CA . PRO A 1 81 ? -0.949 12.540 0.748 1.00 79.81 81 PRO A CA 1
ATOM 629 C C . PRO A 1 81 ? -1.747 11.239 0.671 1.00 79.81 81 PRO A C 1
ATOM 631 O O . PRO A 1 81 ? -2.934 11.263 0.958 1.00 79.81 81 PRO A O 1
ATOM 634 N N . LEU A 1 82 ? -1.098 10.106 0.364 1.00 84.12 82 LEU A N 1
ATOM 635 C CA . LEU A 1 82 ? -1.751 8.793 0.315 1.00 84.12 82 LEU A CA 1
ATOM 636 C C . LEU A 1 82 ? -2.273 8.325 1.676 1.00 84.12 82 LEU A C 1
ATOM 638 O O . LEU A 1 82 ? -3.366 7.778 1.752 1.00 84.12 82 LEU A O 1
ATOM 642 N N . LEU A 1 83 ? -1.510 8.501 2.754 1.00 87.31 83 LEU A N 1
ATOM 643 C CA . LEU A 1 83 ? -1.947 8.114 4.100 1.00 87.31 83 LEU A CA 1
ATOM 644 C C . LEU A 1 83 ? -3.032 9.051 4.641 1.00 87.31 83 LEU A C 1
ATOM 646 O O . LEU A 1 83 ? -3.921 8.627 5.376 1.00 87.31 83 LEU A O 1
ATOM 650 N N . GLU A 1 84 ? -2.970 10.319 4.252 1.00 86.44 84 GLU A N 1
ATOM 651 C CA . GLU A 1 84 ? -3.851 11.381 4.725 1.00 86.44 84 GLU A CA 1
ATOM 652 C C . GLU A 1 84 ? -5.075 11.612 3.829 1.00 86.44 84 GLU A C 1
ATOM 654 O O . GLU A 1 84 ? -5.801 12.586 4.009 1.00 86.44 84 GLU A O 1
ATOM 659 N N . MET A 1 85 ? -5.356 10.710 2.892 1.00 84.69 85 MET A N 1
ATOM 660 C CA . MET A 1 85 ? -6.489 10.859 1.983 1.00 84.69 85 MET A CA 1
ATOM 661 C C . MET A 1 85 ? -7.826 10.984 2.721 1.00 84.69 85 MET A C 1
ATOM 663 O O . MET A 1 85 ? -8.135 10.199 3.631 1.00 84.69 85 MET A O 1
ATOM 667 N N . CYS A 1 86 ? -8.622 11.965 2.291 1.00 85.75 86 CYS A N 1
ATOM 668 C CA . CYS A 1 86 ? -9.938 12.253 2.841 1.00 85.75 86 CYS A CA 1
ATOM 669 C C . CYS A 1 86 ? -11.072 11.822 1.894 1.00 85.75 86 CYS A C 1
ATOM 671 O O . CYS A 1 86 ? -10.871 11.679 0.692 1.00 85.75 86 CYS A O 1
ATOM 673 N N . ARG A 1 87 ? -12.262 11.559 2.439 1.00 83.94 87 ARG A N 1
ATOM 674 C CA . ARG A 1 87 ? -13.439 11.052 1.708 1.00 83.94 87 ARG A CA 1
ATOM 675 C C . ARG A 1 87 ? -14.062 12.099 0.791 1.00 83.94 87 ARG A C 1
ATOM 677 O O . ARG A 1 87 ? -14.545 11.754 -0.278 1.00 83.94 87 ARG A O 1
ATOM 684 N N . ASP A 1 88 ? -14.049 13.347 1.236 1.00 74.62 88 ASP A N 1
ATOM 685 C CA . ASP A 1 88 ? -14.522 14.538 0.525 1.00 74.62 88 ASP A CA 1
ATOM 686 C C . ASP A 1 88 ? -13.624 14.931 -0.652 1.00 74.62 88 ASP A C 1
ATOM 688 O O . ASP A 1 88 ? -14.029 15.701 -1.514 1.00 74.62 88 ASP A O 1
ATOM 692 N N . ALA A 1 89 ? -12.418 14.375 -0.712 1.00 68.88 89 ALA A N 1
ATOM 693 C CA . ALA A 1 89 ? -11.478 14.664 -1.773 1.00 68.88 89 ALA A CA 1
ATOM 694 C C . ALA A 1 89 ? -11.771 13.925 -3.085 1.00 68.88 89 ALA A C 1
ATOM 696 O O . ALA A 1 89 ? -11.147 14.277 -4.080 1.00 68.88 89 ALA A O 1
ATOM 697 N N . LEU A 1 90 ? -12.652 12.913 -3.108 1.00 73.06 90 LEU A N 1
ATOM 698 C CA . LEU A 1 90 ? -12.977 12.156 -4.322 1.00 73.06 90 LEU A CA 1
ATOM 699 C C . LEU A 1 90 ? -14.064 12.860 -5.139 1.00 73.06 90 LEU A C 1
ATOM 701 O O . LEU A 1 90 ? -15.197 13.011 -4.691 1.00 73.06 90 LEU A O 1
ATOM 705 N N . GLU A 1 91 ? -13.734 13.201 -6.376 1.00 71.00 91 GLU A N 1
ATOM 706 C CA . GLU A 1 91 ? -14.643 13.782 -7.357 1.00 71.00 91 GLU A CA 1
ATOM 707 C C . GLU A 1 91 ? -14.648 12.936 -8.641 1.00 71.00 91 GLU A C 1
ATOM 709 O O . GLU A 1 91 ? -13.665 12.249 -8.935 1.00 71.00 91 GLU A O 1
ATOM 714 N N . PRO A 1 92 ? -15.723 12.967 -9.446 1.00 67.75 92 PRO A N 1
ATOM 715 C CA . PRO A 1 92 ? -15.681 12.415 -10.795 1.00 67.75 92 PRO A CA 1
ATOM 716 C C . PRO A 1 92 ? -14.513 13.020 -11.583 1.00 67.75 92 PRO A C 1
ATOM 718 O O . PRO A 1 92 ? -14.270 14.228 -11.528 1.00 67.75 92 PRO A O 1
ATOM 721 N N . GLY A 1 93 ? -13.758 12.175 -12.282 1.00 66.94 93 GLY A N 1
ATOM 722 C CA . GLY A 1 93 ? -12.674 12.623 -13.142 1.00 66.94 93 GLY A CA 1
ATOM 723 C C . GLY A 1 93 ? -13.182 13.332 -14.395 1.00 66.94 93 GLY A C 1
ATOM 724 O O . GLY A 1 93 ? -14.348 13.229 -14.768 1.00 66.94 93 GLY A O 1
ATOM 725 N N . PHE A 1 94 ? -12.285 14.064 -15.059 1.00 67.38 94 PHE A N 1
ATOM 726 C CA . PHE A 1 94 ? -12.604 14.768 -16.307 1.00 67.38 94 PHE A CA 1
ATOM 727 C C . PHE A 1 94 ? -12.815 13.822 -17.496 1.00 67.38 94 PHE A C 1
ATOM 729 O O . PHE A 1 94 ? -13.429 14.210 -18.486 1.00 67.38 94 PHE A O 1
ATOM 736 N N . LEU A 1 95 ? -12.298 12.593 -17.406 1.00 70.19 95 LEU A N 1
ATOM 737 C CA . LEU A 1 95 ? -12.459 11.563 -18.426 1.00 70.19 95 LEU A CA 1
ATOM 738 C C . LEU A 1 95 ? -13.478 10.516 -17.952 1.00 70.19 95 LEU A C 1
ATOM 740 O O . LEU A 1 95 ? -13.517 10.200 -16.760 1.00 70.19 95 LEU A O 1
ATOM 744 N N . PRO A 1 96 ? -14.280 9.932 -18.860 1.00 60.66 96 PRO A N 1
ATOM 745 C CA . PRO A 1 96 ? -15.173 8.838 -18.507 1.00 60.66 96 PRO A CA 1
ATOM 746 C C . PRO A 1 96 ? -14.412 7.695 -17.828 1.00 60.66 96 PRO A C 1
ATOM 748 O O . PRO A 1 96 ? -13.411 7.202 -18.343 1.00 60.66 96 PRO A O 1
ATOM 751 N N . GLY A 1 97 ? -14.896 7.277 -16.660 1.00 64.38 97 GLY A N 1
ATOM 752 C CA . GLY A 1 97 ? -14.292 6.196 -15.886 1.00 64.38 97 GLY A CA 1
ATOM 753 C C . GLY A 1 97 ? -13.062 6.583 -15.058 1.00 64.38 97 GLY A C 1
ATOM 754 O O . GLY A 1 97 ? -12.461 5.708 -14.445 1.00 64.38 97 GLY A O 1
ATOM 755 N N . THR A 1 98 ? -12.688 7.860 -14.969 1.00 65.19 98 THR A N 1
ATOM 756 C CA . THR A 1 98 ? -11.644 8.278 -14.024 1.00 65.19 98 THR A CA 1
ATOM 757 C C . THR A 1 98 ? -12.235 8.883 -12.757 1.00 65.19 98 THR A C 1
ATOM 759 O O . THR A 1 98 ? -13.347 9.415 -12.749 1.00 65.19 98 THR A O 1
ATOM 762 N N . ILE A 1 99 ? -11.498 8.776 -11.652 1.00 70.88 99 ILE A N 1
ATOM 763 C CA . ILE A 1 99 ? -11.806 9.465 -10.396 1.00 70.88 99 ILE A CA 1
ATOM 764 C C . ILE A 1 99 ? -10.715 10.495 -10.154 1.00 70.88 99 ILE A C 1
ATOM 766 O O . ILE A 1 99 ? -9.530 10.165 -10.165 1.00 70.88 99 ILE A O 1
ATOM 770 N N . ARG A 1 100 ? -11.111 11.744 -9.923 1.00 70.62 100 ARG A N 1
ATOM 771 C CA . ARG A 1 100 ? -10.205 12.806 -9.507 1.00 70.62 100 ARG A CA 1
ATOM 772 C C . ARG A 1 100 ? -10.127 12.853 -7.992 1.00 70.62 100 ARG A C 1
ATOM 774 O O . ARG A 1 100 ? -11.129 12.671 -7.307 1.00 70.62 100 ARG A O 1
ATOM 781 N N . MET A 1 101 ? -8.948 13.147 -7.463 1.00 71.12 101 MET A N 1
ATOM 782 C CA . MET A 1 101 ? -8.794 13.424 -6.050 1.00 71.12 101 MET A CA 1
ATOM 783 C C . MET A 1 101 ? -7.941 14.647 -5.774 1.00 71.12 101 MET A C 1
ATOM 785 O O . MET A 1 101 ? -6.809 14.726 -6.245 1.00 71.12 101 MET A O 1
ATOM 789 N N . ARG A 1 102 ? -8.454 15.552 -4.936 1.00 65.88 102 ARG A N 1
ATOM 790 C CA . ARG A 1 102 ? -7.677 16.689 -4.435 1.00 65.88 102 ARG A CA 1
ATOM 791 C C . ARG A 1 102 ? -6.916 16.300 -3.180 1.00 65.88 102 ARG A C 1
ATOM 793 O O . ARG A 1 102 ? -7.511 15.953 -2.164 1.00 65.88 102 ARG A O 1
ATOM 800 N N . THR A 1 103 ? -5.592 16.389 -3.210 1.00 64.88 103 THR A N 1
ATOM 801 C CA . THR A 1 103 ? -4.789 16.262 -1.986 1.00 64.88 103 THR A CA 1
ATOM 802 C C . THR A 1 103 ? -4.107 17.578 -1.656 1.00 64.88 103 THR A C 1
ATOM 804 O O . THR A 1 103 ? -3.487 18.204 -2.511 1.00 64.88 103 THR A O 1
ATOM 807 N N . ALA A 1 104 ? -4.211 18.002 -0.397 1.00 57.94 104 ALA A N 1
ATOM 808 C CA . ALA A 1 104 ? -3.501 19.171 0.097 1.00 57.94 104 ALA A CA 1
ATOM 809 C C . ALA A 1 104 ? -2.130 18.737 0.623 1.00 57.94 104 ALA A C 1
ATOM 811 O O . ALA A 1 104 ? -2.024 18.023 1.624 1.00 57.94 104 ALA A O 1
ATOM 812 N N . LYS A 1 105 ? -1.050 19.176 -0.029 1.00 53.31 105 LYS A N 1
ATOM 813 C CA . LYS A 1 105 ? 0.292 19.009 0.534 1.00 53.31 105 LYS A CA 1
ATOM 814 C C . LYS A 1 105 ? 0.543 20.106 1.566 1.00 53.31 105 LYS A C 1
ATOM 816 O O . LYS A 1 105 ? 0.880 21.234 1.211 1.00 53.31 105 LYS A O 1
ATOM 821 N N . HIS A 1 106 ? 0.456 19.770 2.849 1.00 46.31 106 HIS A N 1
ATOM 822 C CA . HIS A 1 106 ? 0.844 20.696 3.911 1.00 46.31 106 HIS A CA 1
ATOM 823 C C . HIS A 1 106 ? 2.379 20.747 4.015 1.00 46.31 106 HIS A C 1
ATOM 825 O O . HIS A 1 106 ? 3.014 19.857 4.584 1.00 46.31 106 HIS A O 1
ATOM 831 N N . ARG A 1 107 ? 3.021 21.767 3.431 1.00 44.81 107 ARG A N 1
ATOM 832 C CA . ARG A 1 107 ? 4.470 21.972 3.588 1.00 44.81 107 ARG A CA 1
ATOM 833 C C . ARG A 1 107 ? 4.717 22.608 4.955 1.00 44.81 107 ARG A C 1
ATOM 835 O O . ARG A 1 107 ? 4.651 23.820 5.106 1.00 44.81 107 ARG A O 1
ATOM 842 N N . SER A 1 108 ? 4.991 21.796 5.971 1.00 36.56 108 SER A N 1
ATOM 843 C CA . SER A 1 108 ? 5.390 22.302 7.284 1.00 36.56 108 SER A CA 1
ATOM 844 C C . SER A 1 108 ? 6.704 23.088 7.170 1.00 36.56 108 SER A C 1
ATOM 846 O O . SER A 1 108 ? 7.727 22.593 6.693 1.00 36.56 108 SER A O 1
ATOM 848 N N . LYS A 1 109 ? 6.663 24.355 7.591 1.00 41.25 109 LYS A N 1
ATOM 849 C CA . LYS A 1 109 ? 7.774 25.316 7.607 1.00 41.25 109 LYS A CA 1
ATOM 850 C C . LYS A 1 109 ? 8.848 24.896 8.620 1.00 41.25 109 LYS A C 1
ATOM 852 O O . LYS A 1 109 ? 8.962 25.483 9.685 1.00 41.25 109 LYS A O 1
ATOM 857 N N . LYS A 1 110 ? 9.632 23.859 8.317 1.00 36.41 110 LYS A N 1
ATOM 858 C CA . LYS A 1 110 ? 10.889 23.520 9.013 1.00 36.41 110 LYS A CA 1
ATOM 859 C C . LYS A 1 110 ? 11.861 22.833 8.051 1.00 36.41 110 LYS A C 1
ATOM 861 O O . LYS A 1 110 ? 12.288 21.706 8.250 1.00 36.41 110 LYS A O 1
ATOM 866 N N . ILE A 1 111 ? 12.246 23.553 7.006 1.00 32.16 111 ILE A N 1
ATOM 867 C CA . ILE A 1 111 ? 13.562 23.367 6.398 1.00 32.16 111 ILE A CA 1
ATOM 868 C C . ILE A 1 111 ? 14.224 24.733 6.523 1.00 32.16 111 ILE A C 1
ATOM 870 O O . ILE A 1 111 ? 13.871 25.661 5.801 1.00 32.16 111 ILE A O 1
ATOM 874 N N . ARG A 1 112 ? 15.142 24.878 7.489 1.00 32.94 112 ARG A N 1
ATOM 875 C CA . ARG A 1 112 ? 16.215 25.861 7.327 1.00 32.94 112 ARG A CA 1
ATOM 876 C C . ARG A 1 112 ? 16.962 25.378 6.096 1.00 32.94 112 ARG A C 1
ATOM 878 O O . ARG A 1 112 ? 17.647 24.363 6.169 1.00 32.94 112 ARG A O 1
ATOM 885 N N . SER A 1 113 ? 16.689 26.003 4.956 1.00 32.91 113 SER A N 1
ATOM 886 C CA . SER A 1 113 ? 17.370 25.713 3.705 1.00 32.91 113 SER A CA 1
ATOM 887 C C . SER A 1 113 ? 18.859 25.880 3.954 1.00 32.91 113 SER A C 1
ATOM 889 O O . SER A 1 113 ? 19.333 26.989 4.202 1.00 32.91 113 SER A O 1
ATOM 891 N N . SER A 1 114 ? 19.572 24.758 3.927 1.00 27.70 114 SER A N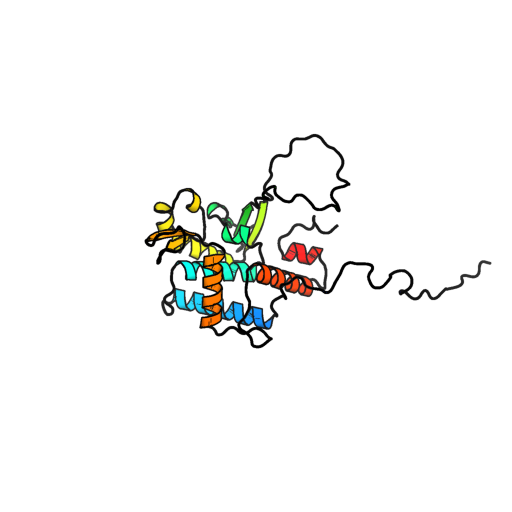 1
ATOM 892 C CA . SER A 1 114 ? 20.989 24.739 3.623 1.00 27.70 114 SER A CA 1
ATOM 893 C C . SER A 1 114 ? 21.211 25.572 2.365 1.00 27.70 114 SER A C 1
ATOM 895 O O . SER A 1 114 ? 20.458 25.483 1.394 1.00 27.70 114 SER A O 1
ATOM 897 N N . ILE A 1 115 ? 22.218 26.425 2.464 1.00 37.78 115 ILE A N 1
ATOM 898 C CA . ILE A 1 115 ? 22.728 27.348 1.460 1.00 37.78 115 ILE A CA 1
ATOM 899 C C . ILE A 1 115 ? 22.783 26.680 0.079 1.00 37.78 115 ILE A C 1
ATOM 901 O O . ILE A 1 115 ? 23.366 25.612 -0.080 1.00 37.78 115 ILE A O 1
ATOM 905 N N . GLY A 1 116 ? 22.180 27.343 -0.908 1.00 33.94 116 GLY A N 1
ATOM 906 C CA . GLY A 1 116 ? 22.265 26.986 -2.320 1.00 33.94 116 GLY A CA 1
ATOM 907 C C . GLY A 1 116 ? 20.904 27.018 -3.010 1.00 33.94 116 GLY A C 1
ATOM 908 O O . GLY A 1 116 ? 20.103 26.111 -2.829 1.00 33.94 116 GLY A O 1
ATOM 909 N N . ARG A 1 117 ? 20.698 28.027 -3.869 1.00 32.34 117 ARG A N 1
ATOM 910 C CA . ARG A 1 117 ? 19.597 28.186 -4.855 1.00 32.34 117 ARG A CA 1
ATOM 911 C C . ARG A 1 117 ? 18.355 29.003 -4.475 1.00 32.34 117 ARG A C 1
ATOM 913 O O . ARG A 1 117 ? 17.447 29.090 -5.287 1.00 32.34 117 ARG A O 1
ATOM 920 N N . ALA A 1 118 ? 18.333 29.697 -3.338 1.00 33.66 118 ALA A N 1
ATOM 921 C CA . ALA A 1 118 ? 17.268 30.666 -3.016 1.00 33.66 118 ALA A CA 1
ATOM 922 C C . ALA A 1 118 ? 17.708 32.133 -3.201 1.00 33.66 118 ALA A C 1
ATOM 924 O O . ALA A 1 118 ? 17.351 32.995 -2.404 1.00 33.66 118 ALA A O 1
ATOM 925 N N . ALA A 1 119 ? 18.520 32.419 -4.221 1.00 32.31 119 ALA A N 1
ATOM 926 C CA . ALA A 1 119 ? 19.043 33.760 -4.478 1.00 32.31 119 ALA A CA 1
ATOM 927 C C . ALA A 1 119 ? 18.767 34.218 -5.914 1.00 32.31 119 ALA A C 1
ATOM 929 O O . ALA A 1 119 ? 19.685 34.674 -6.580 1.00 32.31 119 ALA A O 1
ATOM 930 N N . LEU A 1 120 ? 17.528 34.078 -6.406 1.00 35.44 120 LEU A N 1
ATOM 931 C CA . LEU A 1 120 ? 17.038 34.922 -7.503 1.00 35.44 120 LEU A CA 1
ATOM 932 C C . LEU A 1 120 ? 15.511 34.863 -7.673 1.00 35.44 120 LEU A C 1
ATOM 934 O O . LEU A 1 120 ? 15.021 34.568 -8.756 1.00 35.44 120 LEU A O 1
ATOM 938 N N . GLU A 1 121 ? 14.732 35.188 -6.643 1.00 33.44 121 GLU A N 1
ATOM 939 C CA . GLU A 1 121 ? 13.353 35.625 -6.892 1.00 33.44 121 GLU A CA 1
ATOM 940 C C . GLU A 1 121 ? 13.156 37.032 -6.347 1.00 33.44 121 GLU A C 1
ATOM 942 O O . GLU A 1 121 ? 13.312 37.324 -5.161 1.00 33.44 121 GLU A O 1
ATOM 9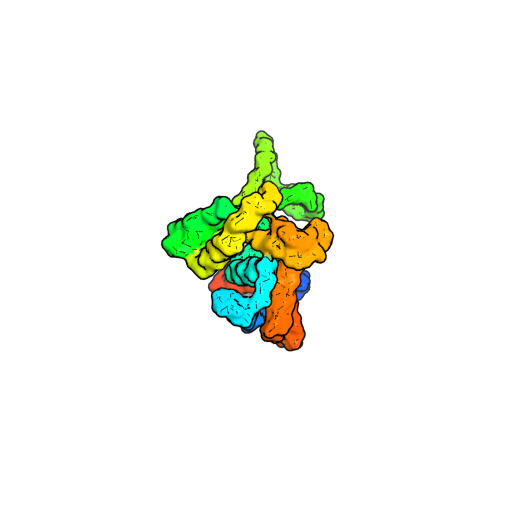47 N N . ARG A 1 122 ? 12.936 37.922 -7.315 1.00 35.19 122 ARG A N 1
ATOM 948 C CA . ARG A 1 122 ? 12.782 39.358 -7.177 1.00 35.19 122 ARG A CA 1
ATOM 949 C C . ARG A 1 122 ? 11.608 39.677 -6.262 1.00 35.19 122 ARG A C 1
ATOM 951 O O . ARG A 1 122 ? 10.555 39.053 -6.304 1.00 35.19 122 ARG A O 1
ATOM 958 N N . GLN A 1 123 ? 11.844 40.701 -5.460 1.00 33.97 123 GLN A N 1
ATOM 959 C CA . GLN A 1 123 ? 10.922 41.333 -4.537 1.00 33.97 123 GLN A CA 1
ATOM 960 C C . GLN A 1 123 ? 9.608 41.719 -5.239 1.00 33.97 123 GLN A C 1
ATOM 962 O O . GLN A 1 123 ? 9.596 42.584 -6.110 1.00 33.97 123 GLN A O 1
ATOM 967 N N . THR A 1 124 ? 8.496 41.139 -4.794 1.00 30.06 124 THR A N 1
ATOM 968 C CA . THR A 1 124 ? 7.161 41.745 -4.894 1.00 30.06 124 THR A CA 1
ATOM 969 C C . THR A 1 124 ? 6.496 41.646 -3.521 1.00 30.06 124 THR A C 1
ATOM 971 O O . THR A 1 124 ? 6.381 40.536 -2.994 1.00 30.06 124 THR A O 1
ATOM 974 N N . PRO A 1 125 ? 6.079 42.763 -2.899 1.00 35.81 125 PRO A N 1
ATOM 975 C CA . PRO A 1 125 ? 5.505 42.752 -1.564 1.00 35.81 125 PRO A CA 1
ATOM 976 C C . PRO A 1 125 ? 4.003 42.466 -1.649 1.00 35.81 125 PRO A C 1
ATOM 978 O O . PRO A 1 125 ? 3.183 43.377 -1.603 1.00 35.81 125 PRO A O 1
ATOM 981 N N . THR A 1 126 ? 3.636 41.188 -1.725 1.00 32.44 126 THR A N 1
ATOM 982 C CA . THR A 1 126 ? 2.254 40.764 -1.475 1.00 32.44 126 THR A CA 1
ATOM 983 C C . THR A 1 126 ? 2.274 39.556 -0.548 1.00 32.44 126 THR A C 1
ATOM 985 O O . THR A 1 126 ? 2.934 38.556 -0.810 1.00 32.44 126 THR A O 1
ATOM 988 N N . LYS A 1 127 ? 1.596 39.714 0.591 1.00 30.58 127 LYS A N 1
ATOM 989 C CA . LYS A 1 127 ? 1.458 38.770 1.711 1.00 30.58 127 LYS A CA 1
ATOM 990 C C . LYS A 1 127 ? 1.381 37.302 1.236 1.00 30.58 127 LYS A C 1
ATOM 992 O O . LYS A 1 127 ? 0.498 36.999 0.436 1.00 30.58 127 LYS A O 1
ATOM 997 N N . PRO A 1 128 ? 2.220 36.374 1.737 1.00 35.62 128 PRO A N 1
ATOM 998 C CA . PRO A 1 128 ? 2.112 34.973 1.356 1.00 35.62 128 PRO A CA 1
ATOM 999 C C . PRO A 1 128 ? 0.949 34.334 2.122 1.00 35.62 128 PRO A C 1
ATOM 1001 O O . PRO A 1 128 ? 1.080 33.981 3.292 1.00 35.62 128 PRO A O 1
ATOM 1004 N N . SER A 1 129 ? -0.202 34.191 1.469 1.00 33.16 129 SER A N 1
ATOM 1005 C CA . SER A 1 129 ? -1.202 33.209 1.886 1.00 33.16 129 SER A CA 1
ATOM 1006 C C . SER A 1 129 ? -0.592 31.812 1.748 1.00 33.16 129 SER A C 1
ATOM 1008 O O . SER A 1 129 ? -0.045 31.488 0.692 1.00 33.16 129 SER A O 1
ATOM 1010 N N . GLU A 1 130 ? -0.675 31.003 2.802 1.00 38.84 130 GLU A N 1
ATOM 1011 C CA . GLU A 1 130 ? -0.254 29.599 2.850 1.00 38.84 130 GLU A CA 1
ATOM 1012 C C . GLU A 1 130 ? -1.127 28.752 1.910 1.00 38.84 130 GLU A C 1
ATOM 1014 O O . GLU A 1 130 ? -2.036 28.048 2.335 1.00 38.84 130 GLU A O 1
ATOM 1019 N N . GLN A 1 131 ? -0.893 28.845 0.604 1.00 38.97 131 GLN A N 1
ATOM 1020 C CA . GLN A 1 131 ? -1.566 27.991 -0.365 1.00 38.97 131 GLN A CA 1
ATOM 1021 C C . GLN A 1 131 ? -0.918 26.609 -0.287 1.00 38.97 131 GLN A C 1
ATOM 1023 O O . GLN A 1 131 ? 0.204 26.395 -0.756 1.00 38.97 131 GLN A O 1
ATOM 1028 N N . ALA A 1 132 ? -1.608 25.673 0.370 1.00 47.00 132 ALA A N 1
ATOM 1029 C CA . ALA A 1 132 ? -1.321 24.258 0.211 1.00 47.00 132 ALA A CA 1
ATOM 1030 C C . ALA A 1 132 ? -1.293 23.969 -1.293 1.00 47.00 132 ALA A C 1
ATOM 1032 O O . ALA A 1 132 ? -2.232 24.311 -2.006 1.00 47.00 132 ALA A O 1
ATOM 1033 N N . ALA A 1 133 ? -0.200 23.392 -1.790 1.00 52.09 133 ALA A N 1
ATOM 1034 C CA . ALA A 1 133 ? -0.154 22.969 -3.179 1.00 52.09 133 ALA A CA 1
ATOM 1035 C C . ALA A 1 133 ? -1.180 21.840 -3.339 1.00 52.09 133 ALA A C 1
ATOM 1037 O O . ALA A 1 133 ? -0.951 20.726 -2.856 1.00 52.09 133 ALA A O 1
ATOM 1038 N N . GLU A 1 134 ? -2.324 22.166 -3.935 1.00 57.00 134 GLU A N 1
ATOM 1039 C CA . GLU A 1 134 ? -3.354 21.205 -4.304 1.00 57.00 134 GLU A CA 1
ATOM 1040 C C . GLU A 1 134 ? -2.810 20.351 -5.449 1.00 57.00 134 GLU A C 1
ATOM 1042 O O . GLU A 1 134 ? -2.364 20.863 -6.477 1.00 57.00 134 GLU A O 1
ATOM 1047 N N . GLN A 1 135 ? -2.760 19.038 -5.234 1.00 62.66 135 GLN A N 1
ATOM 1048 C CA . GLN A 1 135 ? -2.421 18.073 -6.273 1.00 62.66 135 GLN A CA 1
ATOM 1049 C C . GLN A 1 135 ? -3.701 17.365 -6.701 1.00 62.66 135 GLN A C 1
ATOM 1051 O O . GLN A 1 135 ? -4.310 16.666 -5.883 1.00 62.66 135 GLN A O 1
ATOM 1056 N N . ASP A 1 136 ? -4.072 17.548 -7.969 1.00 63.50 136 ASP A N 1
ATOM 1057 C CA . ASP A 1 136 ? -5.129 16.793 -8.637 1.00 63.50 136 ASP A CA 1
ATOM 1058 C C . ASP A 1 136 ? -4.557 15.441 -9.075 1.00 63.50 136 ASP A C 1
ATOM 1060 O O . ASP A 1 136 ? -3.700 15.348 -9.954 1.00 63.50 136 ASP A O 1
ATOM 1064 N N . LEU A 1 137 ? -5.020 14.381 -8.424 1.00 69.06 137 LEU A N 1
ATOM 1065 C CA . LEU A 1 137 ? -4.674 13.000 -8.733 1.00 69.06 137 LEU A CA 1
ATOM 1066 C C . LEU A 1 137 ? -5.771 12.401 -9.603 1.00 69.06 137 LEU A C 1
ATOM 1068 O O . LEU A 1 137 ? -6.949 12.597 -9.316 1.00 69.06 137 LEU A O 1
ATOM 1072 N N . CYS A 1 138 ? -5.404 11.657 -10.640 1.00 67.94 138 CYS A N 1
ATOM 1073 C CA . CYS A 1 138 ? -6.356 10.964 -11.502 1.00 67.94 138 CYS A CA 1
ATOM 1074 C C . CYS A 1 138 ? -6.178 9.456 -11.327 1.00 67.94 138 CYS A C 1
ATOM 1076 O O . CYS A 1 138 ? -5.073 8.947 -11.504 1.00 67.94 138 CYS A O 1
ATOM 1078 N N . PHE A 1 139 ? -7.243 8.755 -10.953 1.00 72.00 139 PHE A N 1
ATOM 1079 C CA . PHE A 1 139 ? -7.292 7.308 -10.766 1.00 72.00 139 PHE A CA 1
ATOM 1080 C C . PHE A 1 139 ? -8.085 6.651 -11.892 1.00 72.00 139 PHE A C 1
ATOM 1082 O O . PHE A 1 139 ? -9.159 7.140 -12.249 1.00 72.00 139 PHE A O 1
ATOM 1089 N N . ASP A 1 140 ? -7.599 5.513 -12.390 1.00 74.25 140 ASP A N 1
ATOM 1090 C CA . ASP A 1 140 ? -8.374 4.655 -13.287 1.00 74.25 140 ASP A CA 1
ATOM 1091 C C . ASP A 1 140 ? -9.517 3.964 -12.516 1.00 74.25 140 ASP A C 1
ATOM 1093 O O . ASP A 1 140 ? -9.535 3.923 -11.278 1.00 74.25 140 ASP A O 1
ATOM 1097 N N . LEU A 1 141 ? -10.468 3.374 -13.251 1.00 73.88 141 LEU A N 1
ATOM 1098 C CA . LEU A 1 141 ? -11.625 2.657 -12.692 1.00 73.88 141 LEU A CA 1
ATOM 1099 C C . LEU A 1 141 ? -11.242 1.644 -11.602 1.00 73.88 141 LEU A C 1
ATOM 1101 O O . LEU A 1 141 ? -11.963 1.505 -10.615 1.00 73.88 141 LEU A O 1
ATOM 1105 N N . SER A 1 142 ? -10.119 0.932 -11.757 1.00 77.50 142 SER A N 1
ATOM 1106 C CA . SER A 1 142 ? -9.684 -0.089 -10.797 1.00 77.50 142 SER A CA 1
ATOM 1107 C C . SER A 1 142 ? -9.302 0.490 -9.437 1.00 77.50 142 SER A C 1
ATOM 1109 O O . SER A 1 142 ? -9.753 0.005 -8.400 1.00 77.50 142 SER A O 1
ATOM 1111 N N . GLU A 1 143 ? -8.479 1.531 -9.423 1.00 80.75 143 GLU A N 1
ATOM 1112 C CA . GLU A 1 143 ? -8.033 2.227 -8.222 1.00 80.75 143 GLU A CA 1
ATOM 1113 C C . GLU A 1 143 ? -9.211 2.959 -7.586 1.00 80.75 143 GLU A C 1
ATOM 1115 O O . GLU A 1 143 ? -9.393 2.903 -6.368 1.00 80.75 143 GLU A O 1
ATOM 1120 N N . GLY A 1 144 ? -10.056 3.568 -8.420 1.00 81.81 144 GLY A N 1
ATOM 1121 C CA . GLY A 1 144 ? -11.295 4.193 -7.992 1.00 81.81 144 GLY A CA 1
ATOM 1122 C C . GLY A 1 144 ? -12.233 3.220 -7.277 1.00 81.81 144 GLY A C 1
ATOM 1123 O O . GLY A 1 144 ? -12.717 3.523 -6.186 1.00 81.81 144 GLY A O 1
ATOM 1124 N N . ALA A 1 145 ? -12.427 2.016 -7.822 1.00 84.94 145 ALA A N 1
ATOM 1125 C CA . ALA A 1 145 ? -13.237 0.973 -7.195 1.00 84.94 145 ALA A CA 1
ATOM 1126 C C . ALA A 1 145 ? -12.665 0.530 -5.837 1.00 84.94 145 ALA A C 1
ATOM 1128 O O . ALA A 1 145 ? -13.411 0.338 -4.877 1.00 84.94 145 ALA A O 1
ATOM 1129 N N . VAL A 1 146 ? -11.338 0.423 -5.718 1.00 89.31 146 VAL A N 1
ATOM 1130 C CA . VAL A 1 146 ? -10.658 0.071 -4.457 1.00 89.31 146 VAL A CA 1
ATOM 1131 C C . VAL A 1 146 ? -10.851 1.160 -3.399 1.00 89.31 146 VAL A C 1
ATOM 1133 O O . VAL A 1 146 ? -11.115 0.847 -2.234 1.00 89.31 146 VAL A O 1
ATOM 1136 N N . LEU A 1 147 ? -10.772 2.434 -3.793 1.00 88.31 147 LEU A N 1
ATOM 1137 C CA . LEU A 1 147 ? -11.045 3.575 -2.914 1.00 88.31 147 LEU A CA 1
ATOM 1138 C C . LEU A 1 147 ? -12.511 3.600 -2.469 1.00 88.31 147 LEU A C 1
ATOM 1140 O O . LEU A 1 147 ? -12.792 3.720 -1.275 1.00 88.31 147 LEU A O 1
ATOM 1144 N N . GLN A 1 148 ? -13.451 3.406 -3.395 1.00 87.94 148 GLN A N 1
ATOM 1145 C CA . GLN A 1 148 ? -14.877 3.314 -3.076 1.00 87.94 148 GLN A CA 1
ATOM 1146 C C . GLN A 1 148 ? -15.168 2.149 -2.123 1.00 87.94 148 GLN A C 1
ATOM 1148 O O . GLN A 1 148 ? -15.892 2.319 -1.142 1.00 87.94 148 GLN A O 1
ATOM 1153 N N . GLN A 1 149 ? -14.547 0.986 -2.338 1.00 89.75 149 GLN A N 1
ATOM 1154 C CA . GLN A 1 149 ? -14.677 -0.164 -1.445 1.00 89.75 149 GLN A CA 1
ATOM 1155 C C . GLN A 1 149 ? -14.102 0.127 -0.048 1.00 89.75 149 GLN A C 1
ATOM 1157 O O . GLN A 1 149 ? -14.687 -0.272 0.966 1.00 89.75 149 GLN A O 1
ATOM 1162 N N . ALA A 1 150 ? -12.980 0.850 0.040 1.00 91.44 150 ALA A N 1
ATOM 1163 C CA . ALA A 1 150 ? -12.418 1.294 1.314 1.00 91.44 150 ALA A CA 1
ATOM 1164 C C . ALA A 1 150 ? -13.402 2.196 2.076 1.00 91.44 150 ALA A C 1
ATOM 1166 O O . ALA A 1 150 ? -13.671 1.947 3.254 1.00 91.44 150 ALA A O 1
ATOM 1167 N N . ILE A 1 151 ? -14.005 3.172 1.391 1.00 90.88 151 ILE A N 1
ATOM 1168 C CA . ILE A 1 151 ? -14.993 4.102 1.958 1.00 90.88 151 ILE A CA 1
ATOM 1169 C C . ILE A 1 151 ? -16.259 3.371 2.403 1.00 90.88 151 ILE A C 1
ATOM 1171 O O . ILE A 1 151 ? -16.718 3.588 3.528 1.00 90.88 151 ILE A O 1
ATOM 1175 N N . ALA A 1 152 ? -16.798 2.494 1.553 1.00 90.56 152 ALA A N 1
ATOM 1176 C CA . ALA A 1 152 ? -18.012 1.732 1.824 1.00 90.56 152 ALA A CA 1
ATOM 1177 C C . ALA A 1 152 ? -17.838 0.808 3.038 1.00 90.56 152 ALA A C 1
ATOM 1179 O O . ALA A 1 152 ? -18.647 0.850 3.961 1.00 90.56 152 ALA A O 1
ATOM 1180 N N . SER A 1 153 ? -16.729 0.057 3.096 1.00 89.69 153 SER A N 1
ATOM 1181 C CA . SER A 1 153 ? -16.439 -0.881 4.198 1.00 89.69 153 SER A CA 1
ATOM 1182 C C . SER A 1 153 ? -16.216 -0.222 5.563 1.00 89.69 153 SER A C 1
ATOM 1184 O O . SER A 1 153 ? -16.159 -0.908 6.578 1.00 89.69 153 SER A O 1
ATOM 1186 N N . THR A 1 154 ? -16.065 1.100 5.603 1.00 91.38 154 THR A N 1
ATOM 1187 C CA . THR A 1 154 ? -15.757 1.859 6.823 1.00 91.38 154 THR A CA 1
ATOM 1188 C C . THR A 1 154 ? -16.809 2.916 7.137 1.00 91.38 154 THR A C 1
ATOM 1190 O O . THR A 1 154 ? -16.603 3.726 8.038 1.00 91.38 154 THR A O 1
ATOM 1193 N N . ARG A 1 155 ? -17.937 2.920 6.413 1.00 88.94 155 ARG A N 1
ATOM 1194 C CA . ARG A 1 155 ? -19.007 3.917 6.553 1.00 88.94 155 ARG A CA 1
ATOM 1195 C C . ARG A 1 155 ? -19.563 3.972 7.975 1.00 88.94 155 ARG A C 1
ATOM 1197 O O . ARG A 1 155 ? -19.707 5.056 8.526 1.00 88.94 155 ARG A O 1
ATOM 1204 N N . GLU A 1 156 ? -19.810 2.815 8.576 1.00 90.12 156 GLU A N 1
ATOM 1205 C CA . GLU A 1 156 ? -20.339 2.701 9.942 1.00 90.12 156 GLU A CA 1
ATOM 1206 C C . GLU A 1 156 ? -19.349 3.235 10.988 1.00 90.12 156 GLU A C 1
ATOM 1208 O O . GLU A 1 156 ? -19.737 3.878 11.962 1.00 90.12 156 GLU A O 1
ATOM 1213 N N . LEU A 1 157 ? -18.045 3.071 10.735 1.00 90.44 157 LEU A N 1
ATOM 1214 C CA . LEU A 1 157 ? -16.987 3.504 11.650 1.00 90.44 157 LEU A CA 1
ATOM 1215 C C . LEU A 1 157 ? -16.868 5.033 11.739 1.00 90.44 157 LEU A C 1
ATOM 1217 O O . LEU A 1 157 ? -16.304 5.542 12.705 1.00 90.44 157 LEU A O 1
ATOM 1221 N N . VAL A 1 158 ? -17.386 5.780 10.757 1.00 89.31 158 VAL A N 1
ATOM 1222 C CA . VAL A 1 158 ? -17.318 7.252 10.730 1.00 89.31 158 VAL A CA 1
ATOM 1223 C C . VAL A 1 158 ? -18.110 7.870 11.884 1.00 89.31 158 VAL A C 1
ATOM 1225 O O . VAL A 1 158 ? -17.678 8.872 12.459 1.00 89.31 158 VAL A O 1
ATOM 1228 N N . CYS A 1 159 ? -19.243 7.271 12.256 1.00 87.62 159 CYS A N 1
ATOM 1229 C CA . CYS A 1 159 ? -20.082 7.760 13.351 1.00 87.62 159 CYS A CA 1
ATOM 1230 C C . CYS A 1 159 ? -19.362 7.659 14.704 1.00 87.62 159 CYS A C 1
ATOM 1232 O O . CYS A 1 159 ? -19.436 8.585 15.511 1.00 87.62 159 CYS A O 1
ATOM 1234 N N . GLU A 1 160 ? -18.610 6.576 14.908 1.00 88.25 160 GLU A N 1
ATOM 1235 C CA . GLU A 1 160 ? -17.850 6.294 16.133 1.00 88.25 160 GLU A CA 1
ATOM 1236 C C . GLU A 1 160 ? -16.449 6.932 16.150 1.00 88.25 160 GLU A C 1
ATOM 1238 O O . GLU A 1 160 ? -15.799 7.011 17.196 1.00 88.25 160 GLU A O 1
ATOM 1243 N N . ALA A 1 161 ? -15.946 7.374 14.995 1.00 89.12 161 ALA A N 1
ATOM 1244 C CA . ALA A 1 161 ? -14.615 7.948 14.881 1.00 89.12 161 ALA A CA 1
ATOM 1245 C C . ALA A 1 161 ? -14.508 9.315 15.571 1.00 89.12 161 ALA A C 1
ATOM 1247 O O . ALA A 1 161 ? -15.416 10.152 15.545 1.00 89.12 161 ALA A O 1
ATOM 1248 N N . ARG A 1 162 ? -13.321 9.589 16.125 1.00 88.12 162 ARG A N 1
ATOM 1249 C CA . ARG A 1 162 ? -12.961 10.923 16.626 1.00 88.12 162 ARG A CA 1
ATOM 1250 C C . ARG A 1 162 ? -13.101 11.963 15.504 1.00 88.12 162 ARG A C 1
ATOM 1252 O O . ARG A 1 162 ? -12.759 11.635 14.367 1.00 88.12 162 ARG A O 1
ATOM 1259 N N . PRO A 1 163 ? -13.493 13.219 15.799 1.00 86.56 163 PRO A N 1
ATOM 1260 C CA . PRO A 1 163 ? -13.719 14.249 14.778 1.00 86.56 163 PRO A CA 1
ATOM 1261 C C . PRO A 1 163 ? -12.572 14.402 13.768 1.00 86.56 163 PRO A C 1
ATOM 1263 O O . PRO A 1 163 ? -12.820 14.458 12.570 1.00 86.56 163 PRO A O 1
ATOM 1266 N N . ALA A 1 164 ? -11.319 14.348 14.234 1.00 87.19 164 ALA A N 1
ATOM 1267 C CA . ALA A 1 164 ? -10.125 14.455 13.389 1.00 87.19 164 ALA A CA 1
ATOM 1268 C C . ALA A 1 164 ? -9.939 13.303 12.378 1.00 87.19 164 ALA A C 1
ATOM 1270 O O . ALA A 1 164 ? -9.180 13.441 11.424 1.00 87.19 164 ALA A O 1
ATOM 1271 N N . LEU A 1 165 ? -10.592 12.156 12.590 1.00 88.56 165 LEU A N 1
ATOM 1272 C CA . LEU A 1 165 ? -10.455 10.965 11.749 1.00 88.56 165 LEU A CA 1
ATOM 1273 C C . LEU A 1 165 ? -11.663 10.724 10.842 1.00 88.56 165 LEU A C 1
ATOM 1275 O O . LEU A 1 165 ? -11.541 9.958 9.893 1.00 88.56 165 LEU A O 1
ATOM 1279 N N . LYS A 1 166 ? -12.810 11.371 11.088 1.00 88.44 166 LYS A N 1
ATOM 1280 C CA . LYS A 1 166 ? -14.065 11.106 10.358 1.00 88.44 166 LYS A CA 1
ATOM 1281 C C . LYS A 1 166 ? -13.917 11.208 8.842 1.00 88.44 166 LYS A C 1
ATOM 1283 O O . LYS A 1 166 ? -14.497 10.406 8.115 1.00 88.44 166 LYS A O 1
ATOM 1288 N N . GLN A 1 167 ? -13.104 12.157 8.384 1.00 88.31 167 GLN A N 1
ATOM 1289 C CA . GLN A 1 167 ? -12.871 12.364 6.961 1.00 88.31 167 GLN A CA 1
ATOM 1290 C C . GLN A 1 167 ? -11.831 11.423 6.359 1.00 88.31 167 GLN A C 1
ATOM 1292 O O . GLN A 1 167 ? -11.757 11.347 5.145 1.00 88.31 167 GLN A O 1
ATOM 1297 N N . ARG A 1 168 ? -11.050 10.663 7.136 1.00 90.31 168 ARG A N 1
ATOM 1298 C CA . ARG A 1 168 ? -10.017 9.780 6.572 1.00 90.31 168 ARG A CA 1
ATOM 1299 C C . ARG A 1 168 ? -10.646 8.589 5.833 1.00 90.31 168 ARG A C 1
ATOM 1301 O O . ARG A 1 168 ? -11.650 8.018 6.273 1.00 90.31 168 ARG A O 1
ATOM 1308 N N . ILE A 1 169 ? -10.026 8.185 4.721 1.00 90.75 169 ILE A N 1
ATOM 1309 C CA . ILE A 1 169 ? -10.437 6.999 3.947 1.00 90.75 169 ILE A CA 1
ATOM 1310 C C . ILE A 1 169 ? -10.052 5.712 4.688 1.00 90.75 169 ILE A C 1
ATOM 1312 O O . ILE A 1 169 ? -10.869 4.806 4.849 1.00 90.75 169 ILE A O 1
ATOM 1316 N N . TRP A 1 170 ? -8.817 5.644 5.185 1.00 93.56 170 TRP A N 1
ATOM 1317 C CA . TRP A 1 170 ? -8.204 4.415 5.697 1.00 93.56 170 TRP A CA 1
ATOM 1318 C C . TRP A 1 170 ? -8.532 4.115 7.163 1.00 93.56 170 TRP A C 1
ATOM 1320 O O . TRP A 1 170 ? -7.633 3.912 7.983 1.00 93.56 170 TRP A O 1
ATOM 1330 N N . LEU A 1 171 ? -9.818 4.128 7.508 1.00 94.19 171 LEU A N 1
ATOM 1331 C CA . LEU A 1 171 ? -10.288 3.829 8.860 1.00 94.19 171 LEU A CA 1
ATOM 1332 C C . LEU A 1 171 ? -10.349 2.327 9.124 1.00 94.19 171 LEU A C 1
ATOM 1334 O O . LEU A 1 171 ? -10.665 1.532 8.242 1.00 94.19 171 LEU A O 1
ATOM 1338 N N . TYR A 1 172 ? -10.086 1.936 10.365 1.00 93.88 172 TYR A N 1
ATOM 1339 C CA . TYR A 1 172 ? -10.326 0.579 10.840 1.00 93.88 172 TYR A CA 1
ATOM 1340 C C . TYR A 1 172 ? -10.540 0.564 12.354 1.00 93.88 172 TYR A C 1
ATOM 1342 O O . TYR A 1 172 ? -10.080 1.455 13.077 1.00 93.88 172 TYR A O 1
ATOM 1350 N N . ARG A 1 173 ? -11.228 -0.467 12.849 1.00 93.25 173 ARG A N 1
ATOM 1351 C CA . ARG A 1 173 ? -11.333 -0.711 14.288 1.00 93.25 173 ARG A CA 1
ATOM 1352 C C . ARG A 1 173 ? -10.072 -1.413 14.783 1.00 93.25 173 ARG A C 1
ATOM 1354 O O . ARG A 1 173 ? -9.662 -2.436 14.237 1.00 93.25 173 ARG A O 1
ATOM 1361 N N . ALA A 1 174 ? -9.441 -0.874 15.822 1.00 90.25 174 ALA A N 1
ATOM 1362 C CA . ALA A 1 174 ? -8.249 -1.471 16.403 1.00 90.25 174 ALA A CA 1
ATOM 1363 C C . ALA A 1 174 ? -8.592 -2.790 17.110 1.00 90.25 174 ALA A C 1
ATOM 1365 O O . ALA A 1 174 ? -9.310 -2.815 18.106 1.00 90.25 174 ALA A O 1
ATOM 1366 N N . GLU A 1 175 ? -8.047 -3.900 16.625 1.00 85.88 175 GLU A N 1
ATOM 1367 C CA . GLU A 1 175 ? -8.287 -5.226 17.212 1.00 85.88 175 GLU A CA 1
ATOM 1368 C C . GLU A 1 175 ? -7.353 -5.541 18.391 1.00 85.88 175 GLU A C 1
ATOM 1370 O O . GLU A 1 175 ? -7.631 -6.424 19.199 1.00 85.88 175 GLU A O 1
ATOM 1375 N N . ALA A 1 176 ? -6.253 -4.800 18.516 1.00 83.06 176 ALA A N 1
ATOM 1376 C CA . ALA A 1 176 ? -5.302 -4.900 19.613 1.00 83.06 176 ALA A CA 1
ATOM 1377 C C . ALA A 1 176 ? -4.846 -3.502 20.035 1.00 83.06 176 ALA A C 1
ATOM 1379 O O . ALA A 1 176 ? -4.823 -2.575 19.221 1.00 83.06 176 ALA A O 1
ATOM 1380 N N . SER A 1 177 ? -4.466 -3.361 21.303 1.00 82.12 177 SER A N 1
ATOM 1381 C CA . SER A 1 177 ? -3.874 -2.121 21.794 1.00 82.12 177 SER A CA 1
ATOM 1382 C C . SER A 1 177 ? -2.463 -1.965 21.223 1.00 82.12 177 SER A C 1
ATOM 1384 O O . SER A 1 177 ? -1.642 -2.874 21.325 1.00 82.12 177 SER A O 1
ATOM 1386 N N . ALA A 1 178 ? -2.181 -0.823 20.604 1.00 74.19 178 ALA A N 1
ATOM 1387 C CA . ALA A 1 178 ? -0.881 -0.513 20.021 1.00 74.19 178 ALA A CA 1
ATOM 1388 C C . ALA A 1 178 ? -0.565 0.976 20.202 1.00 74.19 178 ALA A C 1
ATOM 1390 O O . ALA A 1 178 ? -1.280 1.845 19.698 1.00 74.19 178 ALA A O 1
ATOM 1391 N N . GLY A 1 179 ? 0.529 1.270 20.911 1.00 75.50 179 GLY A N 1
ATOM 1392 C CA . GLY A 1 179 ? 0.890 2.642 21.270 1.00 75.50 179 GLY A CA 1
ATOM 1393 C C . GLY A 1 179 ? -0.227 3.315 22.071 1.00 75.50 179 GLY A C 1
ATOM 1394 O O . GLY A 1 179 ? -0.692 2.774 23.068 1.00 75.50 179 GLY A O 1
ATOM 1395 N N . SER A 1 180 ? -0.685 4.478 21.608 1.00 76.69 180 SER A N 1
ATOM 1396 C CA . SER A 1 180 ? -1.792 5.233 22.213 1.00 76.69 180 SER A CA 1
ATOM 1397 C C . SER A 1 180 ? -3.189 4.735 21.815 1.00 76.69 180 SER A C 1
ATOM 1399 O O . SER A 1 180 ? -4.188 5.206 22.361 1.00 76.69 180 SER A O 1
ATOM 1401 N N . THR A 1 181 ? -3.289 3.797 20.868 1.00 81.38 181 THR A N 1
ATOM 1402 C CA . THR A 1 181 ? -4.577 3.267 20.404 1.00 81.38 181 THR A CA 1
ATOM 1403 C C . THR A 1 181 ? -4.979 2.069 21.255 1.00 81.38 181 THR A C 1
ATOM 1405 O O . THR A 1 181 ? -4.253 1.077 21.314 1.00 81.38 181 THR A O 1
ATOM 1408 N N . LYS A 1 182 ? -6.147 2.145 21.899 1.00 86.50 182 LYS A N 1
ATOM 1409 C CA . LYS A 1 182 ? -6.738 1.035 22.657 1.00 86.50 182 LYS A CA 1
ATOM 1410 C C . LYS A 1 182 ? -7.535 0.115 21.732 1.00 86.50 182 LYS A C 1
ATOM 1412 O O . LYS A 1 182 ? -8.127 0.581 20.758 1.00 86.50 182 LYS A O 1
ATOM 1417 N N . ARG A 1 183 ? -7.589 -1.176 22.067 1.00 88.94 183 ARG A N 1
ATOM 1418 C CA . ARG A 1 183 ? -8.499 -2.136 21.424 1.00 88.94 183 ARG A CA 1
ATOM 1419 C C . ARG A 1 183 ? -9.939 -1.599 21.424 1.00 88.94 183 ARG A C 1
ATOM 1421 O O . ARG A 1 183 ? -10.389 -1.038 22.416 1.00 88.94 183 ARG A O 1
ATOM 1428 N N . GLY A 1 184 ? -10.645 -1.785 20.313 1.00 87.50 184 GLY A N 1
ATOM 1429 C CA . GLY A 1 184 ? -12.025 -1.348 20.098 1.00 87.50 184 GLY A CA 1
ATOM 1430 C C . GLY A 1 184 ? -12.162 0.068 19.533 1.00 87.50 184 GLY A C 1
ATOM 1431 O O . GLY A 1 184 ? -13.170 0.352 18.885 1.00 87.50 184 GLY A O 1
ATOM 1432 N N . ASN A 1 185 ? -11.149 0.926 19.696 1.00 90.44 185 ASN A N 1
ATOM 1433 C CA . ASN A 1 185 ? -11.197 2.296 19.189 1.00 90.44 185 ASN A CA 1
ATOM 1434 C C . ASN A 1 185 ? -11.038 2.340 17.666 1.00 90.44 185 ASN A C 1
ATOM 1436 O O . ASN A 1 185 ? -10.269 1.574 17.081 1.00 90.44 185 ASN A O 1
ATOM 1440 N N . ILE A 1 186 ? -11.717 3.298 17.034 1.00 92.50 186 ILE A N 1
ATOM 1441 C CA . ILE A 1 186 ? -11.508 3.607 15.620 1.00 92.50 186 ILE A CA 1
ATOM 1442 C C . ILE A 1 186 ? -10.213 4.398 15.462 1.00 92.50 186 ILE A C 1
ATOM 1444 O O . ILE A 1 186 ? -9.986 5.397 16.150 1.00 92.50 186 ILE A O 1
ATOM 1448 N N . THR A 1 187 ? -9.372 3.945 14.542 1.00 92.75 187 THR A N 1
ATOM 1449 C CA . THR A 1 187 ? -8.113 4.596 14.182 1.00 92.75 187 THR A CA 1
ATOM 1450 C C . THR A 1 187 ? -7.940 4.605 12.660 1.00 92.75 187 THR A C 1
ATOM 1452 O O . THR A 1 187 ? -8.775 4.067 11.930 1.00 92.75 187 THR A O 1
ATOM 1455 N N . CYS A 1 188 ? -6.881 5.246 12.171 1.00 92.75 188 CYS A N 1
ATOM 1456 C CA . CYS A 1 188 ? -6.530 5.285 10.754 1.00 92.75 188 CYS A CA 1
ATOM 1457 C C . CYS A 1 188 ? -5.181 4.610 10.492 1.00 92.75 188 CYS A C 1
ATOM 1459 O O . CYS A 1 188 ? -4.397 4.373 11.416 1.00 92.75 188 CYS A O 1
ATOM 1461 N N . LEU A 1 189 ? -4.907 4.287 9.226 1.00 92.19 189 LEU A N 1
ATOM 1462 C CA . LEU A 1 189 ? -3.570 3.855 8.832 1.00 92.19 189 LEU A CA 1
ATOM 1463 C C . LEU A 1 189 ? -2.538 4.953 9.099 1.00 92.19 189 LEU A C 1
ATOM 1465 O O . LEU A 1 189 ? -2.781 6.143 8.919 1.00 92.19 189 LEU A O 1
ATOM 1469 N N . ASP A 1 190 ? -1.364 4.499 9.500 1.00 89.19 190 ASP A N 1
ATOM 1470 C CA . ASP A 1 190 ? -0.147 5.271 9.682 1.00 89.19 190 ASP A CA 1
ATOM 1471 C C . ASP A 1 190 ? 1.025 4.492 9.065 1.00 89.19 190 ASP A C 1
ATOM 1473 O O . ASP A 1 190 ? 0.889 3.337 8.646 1.00 89.19 190 ASP A O 1
ATOM 1477 N N . SER A 1 191 ? 2.212 5.095 9.030 1.00 88.12 191 SER A N 1
ATOM 1478 C CA . SER A 1 191 ? 3.392 4.441 8.453 1.00 88.12 191 SER A CA 1
ATOM 1479 C C . SER A 1 191 ? 3.724 3.099 9.127 1.00 88.12 191 SER A C 1
ATOM 1481 O O . SER A 1 191 ? 4.231 2.190 8.474 1.00 88.12 191 SER A O 1
ATOM 1483 N N . LYS A 1 192 ? 3.431 2.937 10.427 1.00 88.88 192 LYS A N 1
ATOM 1484 C CA . LYS A 1 192 ? 3.739 1.710 11.182 1.00 88.88 192 LYS A CA 1
ATOM 1485 C C . LYS A 1 192 ? 2.779 0.572 10.839 1.00 88.88 192 LYS A C 1
ATOM 1487 O O . LYS A 1 192 ? 3.223 -0.545 10.588 1.00 88.88 192 LYS A O 1
ATOM 1492 N N . SER A 1 193 ? 1.478 0.839 10.837 1.00 89.69 193 SER A N 1
ATOM 1493 C CA . SER A 1 193 ? 0.437 -0.124 10.463 1.00 89.69 193 SER A CA 1
ATOM 1494 C C . SER A 1 193 ? 0.548 -0.525 8.996 1.00 89.69 193 SER A C 1
ATOM 1496 O O . SER A 1 193 ? 0.430 -1.711 8.691 1.00 89.69 193 SER A O 1
ATOM 1498 N N . LEU A 1 194 ? 0.899 0.413 8.113 1.00 91.81 194 LEU A N 1
ATOM 1499 C CA . LEU A 1 194 ? 1.186 0.096 6.720 1.00 91.81 194 LEU A CA 1
ATOM 1500 C C . LEU A 1 194 ? 2.426 -0.794 6.571 1.00 91.81 194 LEU A C 1
ATOM 1502 O O . LEU A 1 194 ? 2.367 -1.794 5.863 1.00 91.81 194 LEU A O 1
ATOM 1506 N N . ASN A 1 195 ? 3.525 -0.495 7.271 1.00 91.38 195 ASN A N 1
ATOM 1507 C CA . ASN A 1 195 ? 4.711 -1.358 7.248 1.00 91.38 195 ASN A CA 1
ATOM 1508 C C . ASN A 1 195 ? 4.397 -2.780 7.734 1.00 91.38 195 ASN A C 1
ATOM 1510 O O . ASN A 1 195 ? 4.880 -3.743 7.148 1.00 91.38 195 ASN A O 1
ATOM 1514 N N . ARG A 1 196 ? 3.545 -2.938 8.755 1.00 91.75 196 ARG A N 1
ATOM 1515 C CA . ARG A 1 196 ? 3.078 -4.267 9.191 1.00 91.75 196 ARG A CA 1
ATOM 1516 C C . ARG A 1 196 ? 2.278 -4.979 8.102 1.00 91.75 196 ARG A C 1
ATOM 1518 O O . ARG A 1 196 ? 2.490 -6.168 7.894 1.00 91.75 196 ARG A O 1
ATOM 1525 N N . ALA A 1 197 ? 1.390 -4.267 7.407 1.00 92.38 197 ALA A N 1
ATOM 1526 C CA . ALA A 1 197 ? 0.633 -4.833 6.292 1.00 92.38 197 ALA A CA 1
ATOM 1527 C C . ALA A 1 197 ? 1.564 -5.277 5.151 1.00 92.38 197 ALA A C 1
ATOM 1529 O O . ALA A 1 197 ? 1.427 -6.389 4.656 1.00 92.38 197 ALA A O 1
ATOM 1530 N N . ILE A 1 198 ? 2.561 -4.458 4.804 1.00 93.19 198 ILE A N 1
ATOM 1531 C CA . ILE A 1 198 ? 3.589 -4.782 3.806 1.00 93.19 198 ILE A CA 1
ATOM 1532 C C . ILE A 1 198 ? 4.338 -6.066 4.184 1.00 93.19 198 ILE A C 1
ATOM 1534 O O . ILE A 1 198 ? 4.415 -6.990 3.378 1.00 93.19 198 ILE A O 1
ATOM 1538 N N . GLN A 1 199 ? 4.844 -6.154 5.417 1.00 94.31 199 GLN A N 1
ATOM 1539 C CA . GLN A 1 199 ? 5.566 -7.341 5.884 1.00 94.31 199 GLN A CA 1
ATOM 1540 C C . GLN A 1 199 ? 4.682 -8.592 5.873 1.00 94.31 199 GLN A C 1
ATOM 1542 O O . GLN A 1 199 ? 5.131 -9.655 5.456 1.00 94.31 199 GLN A O 1
ATOM 1547 N N . ALA A 1 200 ? 3.407 -8.461 6.249 1.00 93.44 200 ALA A N 1
ATOM 1548 C CA . ALA A 1 200 ? 2.463 -9.572 6.213 1.00 93.44 200 ALA A CA 1
ATOM 1549 C C . ALA A 1 200 ? 2.222 -10.106 4.790 1.00 93.44 200 ALA A C 1
ATOM 1551 O O . ALA A 1 200 ? 2.053 -11.312 4.624 1.00 93.44 200 ALA A O 1
ATOM 1552 N N . VAL A 1 201 ? 2.210 -9.239 3.771 1.00 94.75 201 VAL A N 1
ATOM 1553 C CA . VAL A 1 201 ? 2.083 -9.656 2.361 1.00 94.75 201 VAL A CA 1
ATOM 1554 C C . VAL A 1 201 ? 3.354 -10.341 1.880 1.00 94.75 201 VAL A C 1
ATOM 1556 O O . VAL A 1 201 ? 3.277 -11.417 1.292 1.00 94.75 201 VAL A O 1
ATOM 1559 N N . ILE A 1 202 ? 4.517 -9.749 2.170 1.00 94.62 202 ILE A N 1
ATOM 1560 C CA . ILE A 1 202 ? 5.821 -10.311 1.795 1.00 94.62 202 ILE A CA 1
ATOM 1561 C C . ILE A 1 202 ? 5.978 -11.719 2.367 1.00 94.62 202 ILE A C 1
ATOM 1563 O O . ILE A 1 202 ? 6.343 -12.631 1.635 1.00 94.62 202 ILE A O 1
ATOM 1567 N N . GLN A 1 203 ? 5.651 -11.910 3.646 1.00 95.19 203 GLN A N 1
ATOM 1568 C CA . GLN A 1 203 ? 5.746 -13.212 4.305 1.00 95.19 203 GLN A CA 1
ATOM 1569 C C . GLN A 1 203 ? 4.752 -14.228 3.736 1.00 95.19 203 GLN A C 1
ATOM 1571 O O . GLN A 1 203 ? 5.129 -15.362 3.466 1.00 95.19 203 GLN A O 1
ATOM 1576 N N . ARG A 1 204 ? 3.491 -13.832 3.521 1.00 95.06 204 ARG A N 1
ATOM 1577 C CA . ARG A 1 204 ? 2.439 -14.749 3.050 1.00 95.06 204 ARG A CA 1
ATOM 1578 C C . ARG A 1 204 ? 2.688 -15.275 1.642 1.00 95.06 204 ARG A C 1
ATOM 1580 O O . ARG A 1 204 ? 2.398 -16.432 1.371 1.00 95.06 204 ARG A O 1
ATOM 1587 N N . HIS A 1 205 ? 3.220 -14.426 0.768 1.00 95.50 205 HIS A N 1
ATOM 1588 C CA . HIS A 1 205 ? 3.515 -14.772 -0.626 1.00 95.50 205 HIS A CA 1
ATOM 1589 C C . HIS A 1 205 ? 4.982 -15.144 -0.853 1.00 95.50 205 HIS A C 1
ATOM 1591 O O . HIS A 1 205 ? 5.372 -15.363 -1.997 1.00 95.50 205 HIS A O 1
ATOM 1597 N N . ASN A 1 206 ? 5.793 -15.190 0.212 1.00 94.62 206 ASN A N 1
ATOM 1598 C CA . ASN A 1 206 ? 7.243 -15.373 0.152 1.00 94.62 206 ASN A CA 1
ATOM 1599 C C . ASN A 1 206 ? 7.889 -14.501 -0.944 1.00 94.62 206 ASN A C 1
ATOM 1601 O O . ASN A 1 206 ? 8.602 -14.991 -1.818 1.00 94.62 206 ASN A O 1
ATOM 1605 N N . LEU A 1 207 ? 7.556 -13.205 -0.953 1.00 93.56 207 LEU A N 1
ATOM 1606 C CA . LEU A 1 207 ? 8.022 -12.293 -1.995 1.00 93.56 207 LEU A CA 1
ATOM 1607 C C . LEU A 1 207 ? 9.521 -12.068 -1.849 1.00 93.56 207 LEU A C 1
ATOM 1609 O O . LEU A 1 207 ? 9.967 -11.467 -0.870 1.00 93.56 207 LEU A O 1
ATOM 1613 N N . LEU A 1 208 ? 10.273 -12.504 -2.854 1.00 93.31 208 LEU A N 1
ATOM 1614 C CA . LEU A 1 208 ? 11.712 -12.304 -2.939 1.00 93.31 208 LEU A CA 1
ATOM 1615 C C . LEU A 1 208 ? 12.047 -11.175 -3.916 1.00 93.31 208 LEU A C 1
ATOM 1617 O O . LEU A 1 208 ? 11.390 -11.003 -4.956 1.00 93.31 208 LEU A O 1
ATOM 1621 N N . GLY A 1 209 ? 13.067 -10.406 -3.552 1.00 90.06 209 GLY A N 1
ATOM 1622 C CA . GLY A 1 209 ? 13.769 -9.532 -4.468 1.00 90.06 209 GLY A CA 1
ATOM 1623 C C . GLY A 1 209 ? 14.612 -10.331 -5.453 1.00 90.06 209 GLY A C 1
ATOM 1624 O O . GLY A 1 209 ? 14.767 -11.549 -5.329 1.00 90.06 209 GLY A O 1
ATOM 1625 N N . ASP A 1 210 ? 15.154 -9.643 -6.448 1.00 87.50 210 ASP A N 1
ATOM 1626 C CA . ASP A 1 210 ? 16.007 -10.286 -7.457 1.00 87.50 210 ASP A CA 1
ATOM 1627 C C . ASP A 1 210 ? 17.366 -10.741 -6.884 1.00 87.50 210 ASP A C 1
ATOM 1629 O O . ASP A 1 210 ? 18.065 -11.546 -7.493 1.00 87.50 210 ASP A O 1
ATOM 1633 N N . ASP A 1 211 ? 17.704 -10.288 -5.675 1.00 87.81 211 ASP A N 1
ATOM 1634 C CA . ASP A 1 211 ? 18.822 -10.761 -4.852 1.00 87.81 211 ASP A CA 1
ATOM 1635 C C . ASP A 1 211 ? 18.520 -12.072 -4.096 1.00 87.81 211 ASP A C 1
ATOM 1637 O O . ASP A 1 211 ? 19.373 -12.584 -3.370 1.00 87.81 211 ASP A O 1
ATOM 1641 N N . GLY A 1 212 ? 17.306 -12.616 -4.233 1.00 87.69 212 GLY A N 1
ATOM 1642 C CA . GLY A 1 212 ? 16.847 -13.806 -3.515 1.00 87.69 212 GLY A CA 1
ATOM 1643 C C . GLY A 1 212 ? 16.508 -13.560 -2.041 1.00 87.69 212 GLY A C 1
ATOM 1644 O O . GLY A 1 212 ? 16.122 -14.498 -1.343 1.00 87.69 212 GLY A O 1
ATOM 1645 N N . LEU A 1 213 ? 16.614 -12.321 -1.550 1.00 90.19 213 LEU A N 1
ATOM 1646 C CA . LEU A 1 213 ? 16.245 -11.950 -0.183 1.00 90.19 213 LEU A CA 1
ATOM 1647 C C . LEU A 1 213 ? 14.774 -11.515 -0.112 1.00 90.19 213 LEU A C 1
ATOM 1649 O O . LEU A 1 213 ? 14.189 -11.140 -1.127 1.00 90.19 213 LEU A O 1
ATOM 1653 N N . PRO A 1 214 ? 14.141 -11.506 1.077 1.00 91.44 214 PRO A N 1
ATOM 1654 C CA . PRO A 1 214 ? 12.790 -10.975 1.225 1.00 91.44 214 PRO A CA 1
ATOM 1655 C C . PRO A 1 214 ? 12.665 -9.542 0.692 1.00 91.44 214 PRO A C 1
ATOM 1657 O O . PRO A 1 214 ? 13.471 -8.663 1.019 1.00 91.44 214 PRO A O 1
ATOM 1660 N N . LEU A 1 215 ? 11.622 -9.297 -0.102 1.00 91.19 215 LEU A N 1
ATOM 1661 C CA . LEU A 1 215 ? 11.433 -8.048 -0.829 1.00 91.19 215 LEU A CA 1
ATOM 1662 C C . LEU A 1 215 ? 11.371 -6.847 0.126 1.00 91.19 215 LEU A C 1
ATOM 1664 O O . LEU A 1 215 ? 10.449 -6.700 0.927 1.00 91.19 215 LEU A O 1
ATOM 1668 N N . ARG A 1 216 ? 12.329 -5.924 0.017 1.00 88.94 216 ARG A N 1
ATOM 1669 C CA . ARG A 1 216 ? 12.368 -4.718 0.860 1.00 88.94 216 ARG A CA 1
ATOM 1670 C C . ARG A 1 216 ? 11.456 -3.632 0.304 1.00 88.94 216 ARG A C 1
ATOM 1672 O O . ARG A 1 216 ? 11.829 -2.934 -0.635 1.00 88.94 216 ARG A O 1
ATOM 1679 N N . LEU A 1 217 ? 10.275 -3.452 0.885 1.00 87.56 217 LEU A N 1
ATOM 1680 C CA . LEU A 1 217 ? 9.270 -2.528 0.357 1.00 87.56 217 LEU A CA 1
ATOM 1681 C C . LEU A 1 217 ? 8.958 -1.371 1.314 1.00 87.56 217 LEU A C 1
ATOM 1683 O O . LEU A 1 217 ? 8.773 -1.564 2.513 1.00 87.56 217 LEU A O 1
ATOM 1687 N N . ASN A 1 218 ? 8.845 -0.164 0.760 1.00 86.38 218 ASN A N 1
ATOM 1688 C CA . ASN A 1 218 ? 8.215 0.991 1.397 1.00 86.38 218 ASN A CA 1
ATOM 1689 C C . ASN A 1 218 ? 7.583 1.899 0.321 1.00 86.38 218 ASN A C 1
ATOM 1691 O O . ASN A 1 218 ? 7.851 1.738 -0.872 1.00 86.38 218 ASN A O 1
ATOM 1695 N N . LEU A 1 219 ? 6.744 2.856 0.734 1.00 85.06 219 LEU A N 1
ATOM 1696 C CA . LEU A 1 219 ? 6.030 3.740 -0.199 1.00 85.06 219 LEU A CA 1
ATOM 1697 C C . LEU A 1 219 ? 6.966 4.611 -1.058 1.00 85.06 219 LEU A C 1
ATOM 1699 O O . LEU A 1 219 ? 6.673 4.855 -2.226 1.00 85.06 219 LEU A O 1
ATOM 1703 N N . SER A 1 220 ? 8.106 5.046 -0.517 1.00 84.38 220 SER A N 1
ATOM 1704 C CA . SER A 1 220 ? 9.096 5.825 -1.271 1.00 84.38 220 SER A CA 1
ATOM 1705 C C . SER A 1 220 ? 9.752 4.992 -2.378 1.00 84.38 220 SER A C 1
ATOM 1707 O O . SER A 1 220 ? 9.903 5.480 -3.499 1.00 84.38 220 SER A O 1
ATOM 1709 N N . ARG A 1 221 ? 10.042 3.710 -2.109 1.00 86.88 221 ARG A N 1
ATOM 1710 C CA . ARG A 1 221 ? 10.562 2.764 -3.106 1.00 86.88 221 ARG A CA 1
ATOM 1711 C C . ARG A 1 221 ? 9.544 2.522 -4.218 1.00 86.88 221 ARG A C 1
ATOM 1713 O O . ARG A 1 221 ? 9.921 2.528 -5.385 1.00 86.88 221 ARG A O 1
ATOM 1720 N N . LEU A 1 222 ? 8.256 2.378 -3.887 1.00 88.06 222 LEU A N 1
ATOM 1721 C CA . LEU A 1 222 ? 7.179 2.264 -4.884 1.00 88.06 222 LEU A CA 1
ATOM 1722 C C . LEU A 1 222 ? 7.102 3.494 -5.788 1.00 88.06 222 LEU A C 1
ATOM 1724 O O . LEU A 1 222 ? 7.070 3.359 -7.009 1.00 88.06 222 LEU A O 1
ATOM 1728 N N . ARG A 1 223 ? 7.146 4.691 -5.195 1.00 85.94 223 ARG A N 1
ATOM 1729 C CA . ARG A 1 223 ? 7.184 5.950 -5.943 1.00 85.94 223 ARG A CA 1
ATOM 1730 C C . ARG A 1 223 ? 8.372 6.013 -6.897 1.00 85.94 223 ARG A C 1
ATOM 1732 O O . ARG A 1 223 ? 8.178 6.324 -8.069 1.00 85.94 223 ARG A O 1
ATOM 1739 N N . LYS A 1 224 ? 9.578 5.698 -6.417 1.00 86.19 224 LYS A N 1
ATOM 1740 C CA . LYS A 1 224 ? 10.771 5.671 -7.269 1.00 86.19 224 LYS A CA 1
ATOM 1741 C C . LYS A 1 224 ? 10.620 4.660 -8.406 1.00 86.19 224 LYS A C 1
ATOM 1743 O O . LYS A 1 224 ? 10.877 4.992 -9.551 1.00 86.19 224 LYS A O 1
ATOM 1748 N N . SER A 1 225 ? 10.130 3.460 -8.106 1.00 88.12 225 SER A N 1
ATOM 1749 C CA . SER A 1 225 ? 9.916 2.406 -9.109 1.00 88.12 225 SER A CA 1
ATOM 1750 C C . SER A 1 225 ? 8.953 2.849 -10.213 1.00 88.12 225 SER A C 1
ATOM 1752 O O . SER A 1 225 ? 9.206 2.614 -11.392 1.00 88.12 225 SER A O 1
ATOM 1754 N N . ARG A 1 226 ? 7.871 3.547 -9.841 1.00 86.12 226 ARG A N 1
ATOM 1755 C CA . ARG A 1 226 ? 6.906 4.098 -10.799 1.00 86.12 226 ARG A CA 1
ATOM 1756 C C . ARG A 1 226 ? 7.504 5.218 -11.650 1.00 86.12 226 ARG A C 1
ATOM 1758 O O . ARG A 1 226 ? 7.213 5.260 -12.846 1.00 86.12 226 ARG A O 1
ATOM 1765 N N . PHE A 1 227 ? 8.316 6.086 -11.043 1.00 85.88 227 PHE A N 1
ATOM 1766 C CA . PHE A 1 227 ? 9.040 7.149 -11.739 1.00 85.88 227 PHE A CA 1
ATOM 1767 C C . PHE A 1 227 ? 10.042 6.572 -12.741 1.00 85.88 227 PHE A C 1
ATOM 1769 O O . PHE A 1 227 ? 9.978 6.917 -13.913 1.00 85.88 227 PHE A O 1
ATOM 1776 N N . ASP A 1 228 ? 10.893 5.636 -12.317 1.00 86.75 228 ASP A N 1
ATOM 1777 C CA . ASP A 1 228 ? 11.896 5.013 -13.186 1.00 86.75 228 ASP A CA 1
ATOM 1778 C C . ASP A 1 228 ? 11.230 4.286 -14.363 1.00 86.75 228 ASP A C 1
ATOM 1780 O O . ASP A 1 228 ? 11.711 4.350 -15.491 1.00 86.75 228 ASP A O 1
ATOM 1784 N N . ARG A 1 229 ? 10.080 3.638 -14.129 1.00 85.25 229 ARG A N 1
ATOM 1785 C CA . ARG A 1 229 ? 9.279 3.034 -15.200 1.00 85.25 229 ARG A CA 1
ATOM 1786 C C . ARG A 1 229 ? 8.709 4.083 -16.156 1.00 85.25 229 ARG A C 1
ATOM 1788 O O . ARG A 1 229 ? 8.799 3.889 -17.360 1.00 85.25 229 ARG A O 1
ATOM 1795 N N . ALA A 1 230 ? 8.147 5.181 -15.643 1.00 83.69 230 ALA A N 1
ATOM 1796 C CA . ALA A 1 230 ? 7.647 6.277 -16.476 1.00 83.69 230 ALA A CA 1
ATOM 1797 C C . ALA A 1 230 ? 8.765 6.902 -17.323 1.00 83.69 230 ALA A C 1
ATOM 1799 O O . ALA A 1 230 ? 8.549 7.152 -18.502 1.00 83.69 230 ALA A O 1
ATOM 1800 N N . LEU A 1 231 ? 9.956 7.073 -16.744 1.00 84.75 231 LEU A N 1
ATOM 1801 C CA . LEU A 1 231 ? 11.130 7.604 -17.429 1.00 84.75 231 LEU A CA 1
ATOM 1802 C C . LEU A 1 231 ? 11.592 6.691 -18.566 1.00 84.75 231 LEU A C 1
ATOM 1804 O O . LEU A 1 231 ? 11.865 7.179 -19.657 1.00 84.75 231 LEU A O 1
ATOM 1808 N N . ARG A 1 232 ? 11.619 5.369 -18.339 1.00 85.88 232 ARG A N 1
ATOM 1809 C CA . ARG A 1 232 ? 11.889 4.388 -19.404 1.00 85.88 232 ARG A CA 1
ATOM 1810 C C . ARG A 1 232 ? 10.838 4.440 -20.512 1.00 85.88 232 ARG A C 1
ATOM 1812 O O . ARG A 1 232 ? 11.188 4.342 -21.673 1.00 85.88 232 ARG A O 1
ATOM 1819 N N . THR A 1 233 ? 9.559 4.588 -20.160 1.00 85.12 233 THR A N 1
ATOM 1820 C CA . THR A 1 233 ? 8.461 4.688 -21.141 1.00 85.12 233 THR A CA 1
ATOM 1821 C C . THR A 1 233 ? 8.485 5.999 -21.930 1.00 85.12 233 THR A C 1
ATOM 1823 O O . THR A 1 233 ? 7.995 6.040 -23.050 1.00 85.12 233 THR A O 1
ATOM 1826 N N . ALA A 1 234 ? 9.037 7.062 -21.350 1.00 83.19 234 ALA A N 1
ATOM 1827 C CA . ALA A 1 234 ? 9.182 8.371 -21.974 1.00 83.19 234 ALA A CA 1
ATOM 1828 C C . ALA A 1 234 ? 10.513 8.541 -22.732 1.00 83.19 234 ALA A C 1
ATOM 1830 O O . ALA A 1 234 ? 10.880 9.673 -23.033 1.00 83.19 234 ALA A O 1
ATOM 1831 N N . ASP A 1 235 ? 11.271 7.462 -22.961 1.00 83.75 235 ASP A N 1
ATOM 1832 C CA . ASP A 1 235 ? 12.611 7.490 -23.569 1.00 83.75 235 ASP A CA 1
ATOM 1833 C C . ASP A 1 235 ? 13.564 8.519 -22.922 1.00 83.75 235 ASP A C 1
ATOM 1835 O O . ASP A 1 235 ? 14.413 9.126 -23.570 1.00 83.75 235 ASP A O 1
ATOM 1839 N N . GLY A 1 236 ? 13.427 8.725 -21.606 1.00 82.31 236 GLY A N 1
ATOM 1840 C CA . GLY A 1 236 ? 14.235 9.676 -20.839 1.00 82.31 236 GLY A CA 1
ATOM 1841 C C . GLY A 1 236 ? 13.696 11.111 -20.786 1.00 82.31 236 GLY A C 1
ATOM 1842 O O . GLY A 1 236 ? 14.292 11.946 -20.103 1.00 82.31 236 GLY A O 1
ATOM 1843 N N . ASP A 1 237 ? 12.567 11.419 -21.432 1.00 83.50 237 ASP A N 1
ATOM 1844 C CA . ASP A 1 237 ? 11.970 12.756 -21.396 1.00 83.50 237 ASP A CA 1
ATOM 1845 C C . ASP A 1 237 ? 11.328 13.047 -20.027 1.00 83.50 237 ASP A C 1
ATOM 1847 O O . ASP A 1 237 ? 10.320 12.458 -19.615 1.00 83.50 237 ASP A O 1
ATOM 1851 N N . ILE A 1 238 ? 11.917 14.003 -19.307 1.00 82.31 238 ILE A N 1
ATOM 1852 C CA . ILE A 1 238 ? 11.500 14.407 -17.960 1.00 82.31 238 ILE A CA 1
ATOM 1853 C C . ILE A 1 238 ? 10.134 15.105 -17.974 1.00 82.31 238 ILE A C 1
ATOM 1855 O O . ILE A 1 238 ? 9.362 14.938 -17.028 1.00 82.31 238 ILE A O 1
ATOM 1859 N N . ALA A 1 239 ? 9.806 15.869 -19.017 1.00 76.69 239 ALA A N 1
ATOM 1860 C CA . ALA A 1 239 ? 8.532 16.574 -19.119 1.00 76.69 239 ALA A CA 1
ATOM 1861 C C . ALA A 1 239 ? 7.382 15.587 -19.361 1.00 76.69 239 ALA A C 1
ATOM 1863 O O . ALA A 1 239 ? 6.354 15.650 -18.679 1.00 76.69 239 ALA A O 1
ATOM 1864 N N . ILE A 1 240 ? 7.584 14.614 -20.254 1.00 76.69 240 ILE A N 1
ATOM 1865 C CA . ILE A 1 240 ? 6.628 13.520 -20.479 1.00 76.69 240 ILE A CA 1
ATOM 1866 C C . ILE A 1 240 ? 6.494 12.667 -19.210 1.00 76.69 240 ILE A C 1
ATOM 1868 O O . ILE A 1 240 ? 5.381 12.360 -18.779 1.00 76.69 240 ILE A O 1
ATOM 1872 N N . THR A 1 241 ? 7.607 12.364 -18.538 1.00 78.00 241 THR A N 1
ATOM 1873 C CA . THR A 1 241 ? 7.615 11.640 -17.256 1.00 78.00 241 THR A CA 1
ATOM 1874 C C . THR A 1 241 ? 6.845 12.388 -16.166 1.00 78.00 241 THR A C 1
ATOM 1876 O O . THR A 1 241 ? 6.082 11.779 -15.414 1.00 78.00 241 THR A O 1
ATOM 1879 N N . ALA A 1 242 ? 7.009 13.711 -16.068 1.00 72.12 242 ALA A N 1
ATOM 1880 C CA . ALA A 1 242 ? 6.293 14.538 -15.102 1.00 72.12 242 ALA A CA 1
ATOM 1881 C C . ALA A 1 242 ? 4.778 14.483 -15.339 1.00 72.12 242 ALA A C 1
ATOM 1883 O O . ALA A 1 242 ? 4.035 14.239 -14.384 1.00 72.12 242 ALA A O 1
ATOM 1884 N N . ASN A 1 243 ? 4.349 14.593 -16.601 1.00 72.31 243 ASN A N 1
ATOM 1885 C CA . ASN A 1 243 ? 2.947 14.454 -16.995 1.00 72.31 243 ASN A CA 1
ATOM 1886 C C . ASN A 1 243 ? 2.394 13.058 -16.655 1.00 72.31 243 ASN A C 1
ATOM 1888 O O . ASN A 1 243 ? 1.329 12.955 -16.049 1.00 72.31 243 ASN A O 1
ATOM 1892 N N . LEU A 1 244 ? 3.143 11.985 -16.945 1.00 71.44 244 LEU A N 1
ATOM 1893 C CA . LEU A 1 244 ? 2.773 10.604 -16.591 1.00 71.44 244 LEU A CA 1
ATOM 1894 C C . LEU A 1 244 ? 2.674 10.367 -15.075 1.00 71.44 244 LEU A C 1
ATOM 1896 O O . LEU A 1 244 ? 1.961 9.466 -14.634 1.00 71.44 244 LEU A O 1
ATOM 1900 N N . MET A 1 245 ? 3.395 11.156 -14.278 1.00 72.00 245 MET A N 1
ATOM 1901 C CA . MET A 1 245 ? 3.379 11.113 -12.813 1.00 72.00 245 MET A CA 1
ATOM 1902 C C . MET A 1 245 ? 2.364 12.084 -12.185 1.00 72.00 245 MET A C 1
ATOM 1904 O O . MET A 1 245 ? 2.357 12.225 -10.960 1.00 72.00 245 MET A O 1
ATOM 1908 N N . GLY A 1 246 ? 1.553 12.781 -12.991 1.00 60.47 246 GLY A N 1
ATOM 1909 C CA . GLY A 1 246 ? 0.573 13.760 -12.511 1.00 60.47 246 GLY A CA 1
ATOM 1910 C C . GLY A 1 246 ? 1.196 15.016 -11.889 1.00 60.47 246 GLY A C 1
ATOM 1911 O O . GLY A 1 246 ? 0.559 15.686 -11.081 1.00 60.47 246 GLY A O 1
ATOM 1912 N N . ASN A 1 247 ? 2.453 15.334 -12.219 1.00 59.38 247 ASN A N 1
ATOM 1913 C CA . ASN A 1 247 ? 3.092 16.586 -11.814 1.00 59.38 247 ASN A CA 1
ATOM 1914 C C . ASN A 1 247 ? 3.046 17.573 -12.984 1.00 59.38 247 ASN A C 1
ATOM 1916 O O . ASN A 1 247 ? 3.440 17.236 -14.095 1.00 59.38 247 ASN A O 1
ATOM 1920 N N . THR A 1 248 ? 2.645 18.821 -12.736 1.00 41.19 248 THR A N 1
ATOM 1921 C CA . THR A 1 248 ? 2.811 19.888 -13.733 1.00 41.19 248 THR A CA 1
ATOM 1922 C C . THR A 1 248 ? 4.307 20.126 -14.000 1.00 41.19 248 THR A C 1
ATOM 1924 O O . THR A 1 248 ? 5.058 20.226 -13.022 1.00 41.19 248 THR A O 1
ATOM 1927 N N . PRO A 1 249 ? 4.755 20.304 -15.260 1.00 35.28 249 PRO A N 1
ATOM 1928 C CA . PRO A 1 249 ? 6.167 20.463 -15.652 1.00 35.28 249 PRO A CA 1
ATOM 1929 C C . PRO A 1 249 ? 6.833 21.780 -15.190 1.00 35.28 249 PRO A C 1
ATOM 1931 O O . PRO A 1 249 ? 7.813 22.236 -15.762 1.00 35.28 249 PRO A O 1
ATOM 1934 N N . ARG A 1 250 ? 6.352 22.405 -14.110 1.00 35.22 250 ARG A N 1
ATOM 1935 C CA . ARG A 1 250 ? 6.870 23.673 -13.572 1.00 35.22 250 ARG A CA 1
ATOM 1936 C C . ARG A 1 250 ? 8.046 23.499 -12.592 1.00 35.22 250 ARG A C 1
ATOM 1938 O O . ARG A 1 250 ? 8.389 24.432 -11.878 1.00 35.22 250 ARG A O 1
ATOM 1945 N N . VAL A 1 251 ? 8.652 22.311 -12.519 1.00 39.41 251 VAL A N 1
ATOM 1946 C CA . VAL A 1 251 ? 9.768 22.005 -11.590 1.00 39.41 251 VAL A CA 1
ATOM 1947 C C . VAL A 1 251 ? 10.994 21.418 -12.315 1.00 39.41 251 VAL A C 1
ATOM 1949 O O . VAL A 1 251 ? 11.924 20.948 -11.672 1.00 39.41 251 VAL A O 1
ATOM 1952 N N . ALA A 1 252 ? 11.021 21.454 -13.649 1.00 26.97 252 ALA A N 1
ATOM 1953 C CA . ALA A 1 252 ? 12.151 20.995 -14.457 1.00 26.97 252 ALA A CA 1
ATOM 1954 C C . ALA A 1 252 ? 12.693 22.136 -15.335 1.00 26.97 252 ALA A C 1
ATOM 1956 O O . ALA A 1 252 ? 12.645 22.054 -16.555 1.00 26.97 252 ALA A O 1
ATOM 1957 N N . HIS A 1 253 ? 13.164 23.214 -14.707 1.00 27.44 253 HIS A N 1
ATOM 1958 C CA . HIS A 1 253 ? 14.033 24.218 -15.325 1.00 27.44 253 HIS A CA 1
ATOM 1959 C C . HIS A 1 253 ? 15.055 24.698 -14.295 1.00 27.44 253 HIS A C 1
ATOM 1961 O 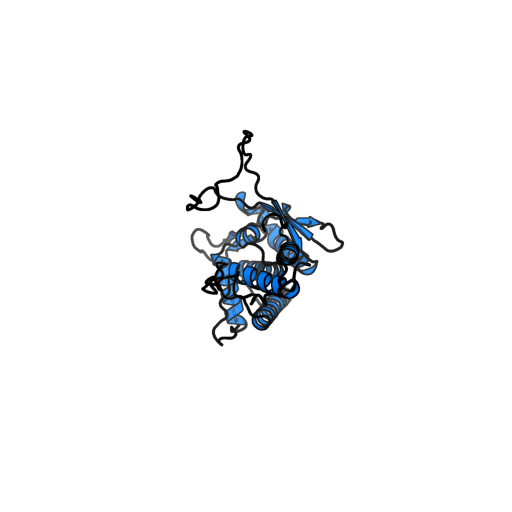O . HIS A 1 253 ? 14.654 24.893 -13.123 1.00 27.44 253 HIS A O 1
#

Secondary structure (DSSP, 8-state):
----------GGGTS-TT-S----S--SSPPPPHHHHHHHHHHHHHHHHHHHTTSS---HHHHHHHHHHHHHHHH---HHHHHT-BGGGEEE-SSTT-EEEEEEE---S-----SSS---------------EEEEEEE-HHHHHHHHHHHHTTTTHHHHS-GGGTTBSSEEE-SS-BTTBPTT-EEE--HHHHHHHHHHHHHHTT-B-TTSSBP---HHHHHHHHHHHHHHHTTT-HHHHHHHTT--STT--

Radius of gyration: 23.06 Å; chains: 1; bounding box: 61×60×73 Å

Foldseek 3Di:
DDDDDDDPDDPCPPDPPPPDPPPPDDPVFDAADPVLLVLLLVLLVVQLVCVVVVVDDDALLLNLLSLLVNLLLQQLDDPVQSQQFFPVQWDDDPDPQKIKGKGFAQPPPPDPDDDDDPPDDDDDDDDDDRRRPIFIDIGGNVNVVSLVVLCVVCVVVLVQADPSCNGGSAKHAACPDDDPDHHRHIDGDDQVSSVVSVVVSQVVSVRAGPVRHRDDDDSNSSSVNLLVVLCVVVVNDPCSSCVSSRHHPPPPD

Organism: Burkholderia vietnamiensis (strain G4 / LMG 22486) (NCBI:txid269482)

pLDDT: mean 73.45, std 21.86, range [26.97, 95.94]

Sequence (253 aa):
MFAQGFIEGEPSRFFRHGALPWSSEDSLQTSLSDAEQERLAKAIKSDLIDVHHGRLPLKQGAVQGLRLLLVAHRQGLNPTPLLEMCRDALEPGFLPGTIRMRTAKHRSKKIRSSIGRAALERQTPTKPSEQAAEQDLCFDLSEGAVLQQAIASTRELVCEARPALKQRIWLYRAEASAGSTKRGNITCLDSKSLNRAIQAVIQRHNLLGDDGLPLRLNLSRLRKSRFDRALRTADGDIAITANLMGNTPRVAH